Protein AF-0000000086679864 (afdb_homodimer)

Structure (mmCIF, N/CA/C/O backbone):
data_AF-0000000086679864-model_v1
#
loop_
_entity.id
_entity.type
_entity.pdbx_description
1 polymer "Pyridoxamine 5'-phosphate oxidase"
#
loop_
_atom_site.group_PDB
_atom_site.id
_atom_site.type_symbol
_atom_site.label_atom_id
_atom_site.label_alt_id
_atom_site.label_comp_id
_atom_site.label_asym_id
_atom_site.label_entity_id
_atom_site.label_seq_id
_atom_site.pdbx_PDB_ins_code
_atom_site.Cartn_x
_atom_site.Cartn_y
_atom_site.Cartn_z
_atom_site.occupancy
_atom_site.B_iso_or_equiv
_atom_site.auth_seq_id
_atom_site.auth_comp_id
_atom_site.auth_asym_id
_atom_site.auth_atom_id
_atom_site.pdbx_PDB_model_num
ATOM 1 N N . MET A 1 1 ? 12.594 -2.23 -30.375 1 34.22 1 MET A N 1
ATOM 2 C CA . MET A 1 1 ? 13.57 -1.446 -29.641 1 34.22 1 MET A CA 1
ATOM 3 C C . MET A 1 1 ? 13.102 -1.211 -28.203 1 34.22 1 MET A C 1
ATOM 5 O O . MET A 1 1 ? 11.992 -0.736 -27.984 1 34.22 1 MET A O 1
ATOM 9 N N . ARG A 1 2 ? 13.508 -1.917 -27.188 1 44.34 2 ARG A N 1
ATOM 10 C CA . ARG A 1 2 ? 13.117 -1.728 -25.797 1 44.34 2 ARG A CA 1
ATOM 11 C C . ARG A 1 2 ? 13.227 -0.262 -25.391 1 44.34 2 ARG A C 1
ATOM 13 O O . ARG A 1 2 ? 14.227 0.398 -25.688 1 44.34 2 ARG A O 1
ATOM 20 N N . VAL A 1 3 ? 12.336 0.463 -25.484 1 50.31 3 VAL A N 1
ATOM 21 C CA . VAL A 1 3 ? 12.438 1.849 -25.031 1 50.31 3 VAL A CA 1
ATOM 22 C C . VAL A 1 3 ? 13.359 1.937 -23.812 1 50.31 3 VAL A C 1
ATOM 24 O O . VAL A 1 3 ? 13.102 1.314 -22.781 1 50.31 3 VAL A O 1
ATOM 27 N N . PRO A 1 4 ? 14.508 2.338 -24.094 1 58.19 4 PRO A N 1
ATOM 28 C CA . PRO A 1 4 ? 15.492 2.402 -23.016 1 58.19 4 PRO A CA 1
ATOM 29 C C . PRO A 1 4 ? 14.953 3.104 -21.766 1 58.19 4 PRO A C 1
ATOM 31 O O . PRO A 1 4 ? 14.117 4 -21.875 1 58.19 4 PRO A O 1
ATOM 34 N N . HIS A 1 5 ? 14.977 2.379 -20.625 1 69.19 5 HIS A N 1
ATOM 35 C CA . HIS A 1 5 ? 14.664 3.039 -19.359 1 69.19 5 HIS A CA 1
ATOM 36 C C . HIS A 1 5 ? 15.398 4.375 -19.25 1 69.19 5 HIS A C 1
ATOM 38 O O . HIS A 1 5 ? 16.594 4.453 -19.516 1 69.19 5 HIS A O 1
ATOM 44 N N . PRO A 1 6 ? 14.695 5.484 -19.203 1 82 6 PRO A N 1
ATOM 45 C CA . PRO A 1 6 ? 15.375 6.758 -18.938 1 82 6 PRO A CA 1
ATOM 46 C C . PRO A 1 6 ? 16.484 6.641 -17.906 1 82 6 PRO A C 1
ATOM 48 O O . PRO A 1 6 ? 16.438 5.758 -17.031 1 82 6 PRO A O 1
ATOM 51 N N . GLU A 1 7 ? 17.5 7.379 -18.094 1 90.5 7 GLU A N 1
ATOM 52 C CA . GLU A 1 7 ? 18.562 7.438 -17.109 1 90.5 7 GLU A CA 1
ATOM 53 C C . GLU A 1 7 ? 18 7.727 -15.711 1 90.5 7 GLU A C 1
ATOM 55 O O . GLU A 1 7 ? 17 8.438 -15.578 1 90.5 7 GLU A O 1
ATOM 60 N N . PRO A 1 8 ? 18.672 7.121 -14.703 1 94.5 8 PRO A N 1
ATOM 61 C CA . PRO A 1 8 ? 18.234 7.426 -13.344 1 94.5 8 PRO A CA 1
ATOM 62 C C . PRO A 1 8 ? 18.297 8.914 -13.023 1 94.5 8 PRO A C 1
ATOM 64 O O . PRO A 1 8 ? 19.234 9.602 -13.461 1 94.5 8 PRO A O 1
ATOM 67 N N . ARG A 1 9 ? 17.375 9.367 -12.367 1 96.88 9 ARG A N 1
ATOM 68 C CA . ARG A 1 9 ? 17.406 10.734 -11.875 1 96.88 9 ARG A CA 1
ATOM 69 C C . ARG A 1 9 ? 18.484 10.922 -10.82 1 96.88 9 ARG A C 1
ATOM 71 O O . ARG A 1 9 ? 18.875 9.969 -10.141 1 96.88 9 ARG A O 1
ATOM 78 N N . THR A 1 10 ? 18.922 12.203 -10.734 1 96.06 10 THR A N 1
ATOM 79 C CA . THR A 1 10 ? 19.828 12.539 -9.633 1 96.06 10 THR A CA 1
ATOM 80 C C . THR A 1 10 ? 19.078 12.539 -8.305 1 96.06 10 THR A C 1
ATOM 82 O O . THR A 1 10 ? 17.844 12.609 -8.273 1 96.06 10 THR A O 1
ATOM 85 N N . ALA A 1 11 ? 19.844 12.469 -7.266 1 95.5 11 ALA A N 1
ATOM 86 C CA . ALA A 1 11 ? 19.234 12.539 -5.938 1 95.5 11 ALA A CA 1
ATOM 87 C C . ALA A 1 11 ? 18.484 13.852 -5.738 1 95.5 11 ALA A C 1
ATOM 89 O O . ALA A 1 11 ? 17.422 13.875 -5.125 1 95.5 11 ALA A O 1
ATOM 90 N N . GLN A 1 12 ? 19.062 14.945 -6.23 1 97.06 12 GLN A N 1
ATOM 91 C CA . GLN A 1 12 ? 18.438 16.25 -6.117 1 97.06 12 GLN A CA 1
ATOM 92 C C . GLN A 1 12 ? 17.109 16.297 -6.863 1 97.06 12 GLN A C 1
ATOM 94 O O . GLN A 1 12 ? 16.125 16.844 -6.359 1 97.06 12 GLN A O 1
ATOM 99 N N . GLN A 1 13 ? 17.094 15.773 -8.008 1 97.56 13 GLN A N 1
ATOM 100 C CA . GLN A 1 13 ? 15.859 15.719 -8.781 1 97.56 13 GLN A CA 1
ATOM 101 C C . GLN A 1 13 ? 14.812 14.844 -8.102 1 97.56 13 GLN A C 1
ATOM 103 O O . GLN A 1 13 ? 13.625 15.164 -8.102 1 97.56 13 GLN A O 1
ATOM 108 N N . ARG A 1 14 ? 15.234 13.719 -7.543 1 97.62 14 ARG A N 1
ATOM 109 C CA . ARG A 1 14 ? 14.312 12.828 -6.844 1 97.62 14 AR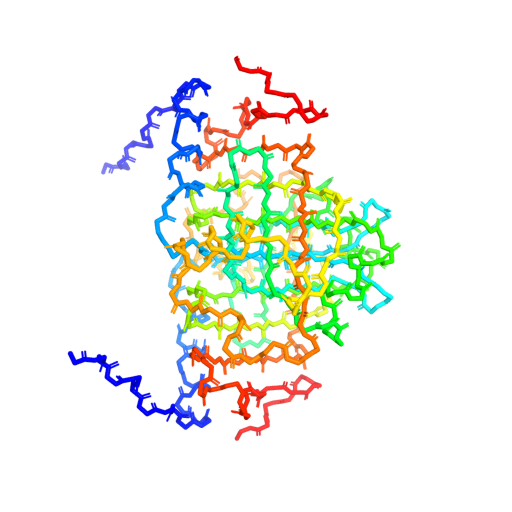G A CA 1
ATOM 110 C C . ARG A 1 14 ? 13.703 13.516 -5.621 1 97.62 14 ARG A C 1
ATOM 112 O O . ARG A 1 14 ? 12.523 13.344 -5.328 1 97.62 14 ARG A O 1
ATOM 119 N N . LYS A 1 15 ? 14.516 14.234 -4.93 1 97.81 15 LYS A N 1
ATOM 120 C CA . LYS A 1 15 ? 13.984 15 -3.809 1 97.81 15 LYS A CA 1
ATOM 121 C C . LYS A 1 15 ? 12.961 16.031 -4.285 1 97.81 15 LYS A C 1
ATOM 123 O O . LYS A 1 15 ? 11.883 16.156 -3.703 1 97.81 15 LYS A O 1
ATOM 128 N N . ALA A 1 16 ? 13.297 16.766 -5.34 1 97.94 16 ALA A N 1
ATOM 129 C CA . ALA A 1 16 ? 12.391 17.781 -5.883 1 97.94 16 ALA A CA 1
ATOM 130 C C . ALA A 1 16 ? 11.07 17.141 -6.32 1 97.94 16 ALA A C 1
ATOM 132 O O . ALA A 1 16 ? 10 17.672 -6.027 1 97.94 16 ALA A O 1
ATOM 133 N N . ASP A 1 17 ? 11.156 16.047 -7.039 1 97.81 17 ASP A N 1
ATOM 134 C CA . ASP A 1 17 ? 9.961 15.344 -7.492 1 97.81 17 ASP A CA 1
ATOM 135 C C . ASP A 1 17 ? 9.141 14.852 -6.305 1 97.81 17 ASP A C 1
ATOM 137 O O . ASP A 1 17 ? 7.906 14.883 -6.34 1 97.81 17 ASP A O 1
ATOM 141 N N . THR A 1 18 ? 9.828 14.312 -5.254 1 98.19 18 THR A N 1
ATOM 142 C CA . THR A 1 18 ? 9.164 13.844 -4.047 1 98.19 18 THR A CA 1
ATOM 143 C C . THR A 1 18 ? 8.406 14.984 -3.367 1 98.19 18 THR A C 1
ATOM 145 O O . THR A 1 18 ? 7.227 14.836 -3.031 1 98.19 18 THR A O 1
ATOM 148 N N . LEU A 1 19 ? 9.062 16.109 -3.211 1 98.06 19 LEU A N 1
ATOM 149 C CA . LEU A 1 19 ? 8.43 17.266 -2.578 1 98.06 19 LEU A CA 1
ATOM 150 C C . LEU A 1 19 ? 7.258 17.766 -3.412 1 98.06 19 LEU A C 1
ATOM 152 O O . LEU A 1 19 ? 6.219 18.141 -2.867 1 98.06 19 LEU A O 1
ATOM 156 N N . ALA A 1 20 ? 7.426 17.766 -4.715 1 98 20 ALA A N 1
ATOM 157 C CA . ALA A 1 20 ? 6.328 18.141 -5.602 1 98 20 ALA A CA 1
ATOM 158 C C . ALA A 1 20 ? 5.137 17.203 -5.418 1 98 20 ALA A C 1
ATOM 160 O O . ALA A 1 20 ? 3.988 17.656 -5.355 1 98 20 ALA A O 1
ATOM 161 N N . ARG A 1 21 ? 5.406 15.914 -5.316 1 97.88 21 ARG A N 1
ATOM 162 C CA . ARG A 1 21 ? 4.348 14.93 -5.105 1 97.88 21 ARG A CA 1
ATOM 163 C C . ARG A 1 21 ? 3.65 15.164 -3.77 1 97.88 21 ARG A C 1
ATOM 165 O O . ARG A 1 21 ? 2.42 15.156 -3.697 1 97.88 21 ARG A O 1
ATOM 172 N N . LEU A 1 22 ? 4.395 15.406 -2.787 1 98.19 22 LEU A N 1
ATOM 173 C CA . LEU A 1 22 ? 3.857 15.586 -1.443 1 98.19 22 LEU A CA 1
ATOM 174 C C . LEU A 1 22 ? 2.943 16.812 -1.383 1 98.19 22 LEU A C 1
ATOM 176 O O . LEU A 1 22 ? 2.031 16.859 -0.556 1 98.19 22 LEU A O 1
ATOM 180 N N . THR A 1 23 ? 3.146 17.703 -2.277 1 97.44 23 THR A N 1
ATOM 181 C CA . THR A 1 23 ? 2.416 18.969 -2.203 1 97.44 23 THR A CA 1
ATOM 182 C C . THR A 1 23 ? 1.266 18.984 -3.207 1 97.44 23 THR A C 1
ATOM 184 O O . THR A 1 23 ? 0.542 19.984 -3.312 1 97.44 23 THR A O 1
ATOM 187 N N . THR A 1 24 ? 1.095 17.953 -3.957 1 97.06 24 THR A N 1
ATOM 188 C CA . THR A 1 24 ? 0.027 17.906 -4.949 1 97.06 24 THR A CA 1
ATOM 189 C C . THR A 1 24 ? -1.341 17.969 -4.277 1 97.06 24 THR A C 1
ATOM 191 O O . THR A 1 24 ? -1.549 17.359 -3.225 1 97.06 24 THR A O 1
ATOM 194 N N . PRO A 1 25 ? -2.312 18.656 -4.957 1 96.62 25 PRO A N 1
ATOM 195 C CA . PRO A 1 25 ? -3.676 18.594 -4.426 1 96.62 25 PRO A CA 1
ATOM 196 C C . PRO A 1 25 ? -4.23 17.172 -4.426 1 96.62 25 PRO A C 1
ATOM 198 O O . PRO A 1 25 ? -3.85 16.344 -5.27 1 96.62 25 PRO A O 1
ATOM 201 N N . VAL A 1 26 ? -5.105 16.859 -3.512 1 95.69 26 VAL A N 1
ATOM 202 C CA . VAL A 1 26 ? -5.812 15.586 -3.381 1 95.69 26 VAL A CA 1
ATOM 203 C C . VAL A 1 26 ? -4.812 14.438 -3.389 1 95.69 26 VAL A C 1
ATOM 205 O O . VAL A 1 26 ? -4.949 13.492 -4.172 1 95.69 26 VAL A O 1
ATOM 208 N N . LEU A 1 27 ? -3.807 14.539 -2.533 1 96.56 27 LEU A N 1
ATOM 209 C CA . LEU A 1 27 ? -2.787 13.508 -2.367 1 96.56 27 LEU A CA 1
ATOM 210 C C . LEU A 1 27 ? -3.346 12.312 -1.603 1 96.56 27 LEU A C 1
ATOM 212 O O . LEU A 1 27 ? -3.768 12.445 -0.452 1 96.56 27 LEU A O 1
ATOM 216 N N . ASP A 1 28 ? -3.4 11.25 -2.268 1 96.88 28 ASP A N 1
ATOM 217 C CA . ASP A 1 28 ? -3.703 9.977 -1.617 1 96.88 28 ASP A CA 1
ATOM 218 C C . ASP A 1 28 ? -2.482 9.062 -1.601 1 96.88 28 ASP A C 1
ATOM 220 O O . ASP A 1 28 ? -1.632 9.133 -2.49 1 96.88 28 ASP A O 1
ATOM 224 N N . GLY A 1 29 ? -2.422 8.258 -0.593 1 97.69 29 GLY A N 1
ATOM 225 C CA . GLY A 1 29 ? -1.358 7.273 -0.48 1 97.69 29 GLY A CA 1
ATOM 226 C C . GLY A 1 29 ? -1.797 6 0.214 1 97.69 29 GLY A C 1
ATOM 227 O O . GLY A 1 29 ? -2.887 5.941 0.789 1 97.69 29 GLY A O 1
ATOM 228 N N . TRP A 1 30 ? -1.021 4.973 0.067 1 98.62 30 TRP A N 1
ATOM 229 C CA . TRP A 1 30 ? -1.213 3.695 0.746 1 98.62 30 TRP A CA 1
ATOM 230 C C . TRP A 1 30 ? -0.549 3.701 2.119 1 98.62 30 TRP A C 1
ATOM 232 O O . TRP A 1 30 ? 0.668 3.867 2.227 1 98.62 30 TRP A O 1
ATOM 242 N N . VAL A 1 31 ? -1.337 3.535 3.168 1 98.88 31 VAL A N 1
ATOM 243 C CA . VAL A 1 31 ? -0.847 3.607 4.539 1 98.88 31 VAL A CA 1
ATOM 244 C C . VAL A 1 31 ? -0.86 2.215 5.168 1 98.88 31 VAL A C 1
ATOM 246 O O . VAL A 1 31 ? -1.926 1.625 5.363 1 98.88 31 VAL A O 1
ATOM 249 N N . ALA A 1 32 ? 0.294 1.713 5.441 1 98.94 32 ALA A N 1
ATOM 250 C CA . ALA A 1 32 ? 0.453 0.405 6.074 1 98.94 32 ALA A CA 1
ATOM 251 C C . ALA A 1 32 ? 0.777 0.547 7.559 1 98.94 32 ALA A C 1
ATOM 253 O O . ALA A 1 32 ? 1.602 1.38 7.941 1 98.94 32 ALA A O 1
ATOM 254 N N . THR A 1 33 ? 0.128 -0.189 8.367 1 98.88 33 THR A N 1
ATOM 255 C CA . THR A 1 33 ? 0.37 -0.301 9.797 1 98.88 33 THR A CA 1
ATOM 256 C C . THR A 1 33 ? 0.351 -1.762 10.242 1 98.88 33 THR A C 1
ATOM 258 O O . THR A 1 33 ? 0.007 -2.648 9.453 1 98.88 33 THR A O 1
ATOM 261 N N . ALA A 1 34 ? 0.839 -2.027 11.438 1 98.5 34 ALA A N 1
ATOM 262 C CA . ALA A 1 34 ? 0.902 -3.393 11.953 1 98.5 34 ALA A CA 1
ATOM 263 C C . ALA A 1 34 ? 0.258 -3.49 13.336 1 98.5 34 ALA A C 1
ATOM 265 O O . ALA A 1 34 ? 0.428 -2.6 14.172 1 98.5 34 ALA A O 1
ATOM 266 N N . GLY A 1 35 ? -0.465 -4.496 13.516 1 96.88 35 GLY A N 1
ATOM 267 C CA . GLY A 1 35 ? -1.069 -4.824 14.797 1 96.88 35 GLY A CA 1
ATOM 268 C C . GLY A 1 35 ? -1.119 -6.316 15.07 1 96.88 35 GLY A C 1
ATOM 269 O O . GLY A 1 35 ? -0.451 -7.098 14.391 1 96.88 35 GLY A O 1
ATOM 270 N N . PRO A 1 36 ? -1.876 -6.715 16.062 1 94 36 PRO A N 1
ATOM 271 C CA . PRO A 1 36 ? -1.922 -8.117 16.484 1 94 36 PRO A CA 1
ATOM 272 C C . PRO A 1 36 ? -2.398 -9.047 15.367 1 94 36 PRO A C 1
ATOM 274 O O . PRO A 1 36 ? -1.994 -10.211 15.312 1 94 36 PRO A O 1
ATOM 277 N N . ALA A 1 37 ? -3.236 -8.586 14.523 1 92.38 37 ALA A N 1
ATOM 278 C CA . ALA A 1 37 ? -3.789 -9.406 13.453 1 92.38 37 ALA A CA 1
ATOM 279 C C . ALA A 1 37 ? -2.887 -9.383 12.219 1 92.38 37 ALA A C 1
ATOM 281 O O . ALA A 1 37 ? -3.215 -9.977 11.188 1 92.38 37 ALA A O 1
ATOM 282 N N . GLY A 1 38 ? -1.734 -8.656 12.32 1 96.38 38 GLY A N 1
ATOM 283 C CA . GLY A 1 38 ? -0.822 -8.562 11.195 1 96.38 38 GLY A CA 1
ATOM 284 C C . GLY A 1 38 ? -0.843 -7.203 10.523 1 96.38 38 GLY A C 1
ATOM 285 O O . GLY A 1 38 ? -1.113 -6.188 11.172 1 96.38 38 GLY A O 1
ATOM 286 N N . ALA A 1 39 ? -0.445 -7.203 9.273 1 98.12 39 ALA A N 1
ATOM 287 C CA . ALA A 1 39 ? -0.373 -5.953 8.523 1 98.12 39 ALA A CA 1
ATOM 288 C C . ALA A 1 39 ? -1.767 -5.449 8.164 1 98.12 39 ALA A C 1
ATOM 290 O O . ALA A 1 39 ? -2.654 -6.238 7.828 1 98.12 39 ALA A O 1
ATOM 291 N N . HIS A 1 40 ? -1.961 -4.227 8.297 1 98.62 40 HIS A N 1
ATOM 292 C CA . HIS A 1 40 ? -3.123 -3.51 7.781 1 98.62 40 HIS A CA 1
ATOM 293 C C . HIS A 1 40 ? -2.719 -2.502 6.711 1 98.62 40 HIS A C 1
ATOM 295 O O . HIS A 1 40 ? -1.641 -1.909 6.785 1 98.62 40 HIS A O 1
ATOM 301 N N . LEU A 1 41 ? -3.525 -2.295 5.699 1 98.75 41 LEU A N 1
ATOM 302 C CA . LEU A 1 41 ? -3.266 -1.411 4.566 1 98.75 41 LEU A CA 1
ATOM 303 C C . LEU A 1 41 ? -4.555 -0.757 4.082 1 98.75 41 LEU A C 1
ATOM 305 O O . LEU A 1 41 ? -5.559 -1.439 3.867 1 98.75 41 LEU A O 1
ATOM 309 N N . VAL A 1 42 ? -4.484 0.497 3.906 1 97.94 42 VAL A N 1
ATOM 310 C CA . VAL A 1 42 ? -5.645 1.232 3.408 1 97.94 42 VAL A CA 1
ATOM 311 C C . VAL A 1 42 ? -5.18 2.488 2.672 1 97.94 42 VAL A C 1
ATOM 313 O O . VAL A 1 42 ? -4.176 3.1 3.045 1 97.94 42 VAL A O 1
ATOM 316 N N . PRO A 1 43 ? -5.852 2.861 1.579 1 97.31 43 PRO A N 1
ATOM 317 C CA . PRO A 1 43 ? -5.574 4.184 1.016 1 97.31 43 PRO A CA 1
ATOM 318 C C . PRO A 1 43 ? -6.191 5.316 1.834 1 97.31 43 PRO A C 1
ATOM 320 O O . PRO A 1 43 ? -7.324 5.195 2.305 1 97.31 43 PRO A O 1
ATOM 323 N N . LEU A 1 44 ? -5.453 6.41 2.037 1 97.44 44 LEU A N 1
ATOM 324 C CA . LEU A 1 44 ? -5.934 7.578 2.764 1 97.44 44 LEU A CA 1
ATOM 325 C C . LEU A 1 44 ? -5.449 8.867 2.102 1 97.44 44 LEU A C 1
ATOM 327 O O . LEU A 1 44 ? -4.383 8.883 1.481 1 97.44 44 LEU A O 1
ATOM 331 N N . SER A 1 45 ? -6.25 9.922 2.26 1 97.25 45 SER A N 1
ATOM 332 C CA . SER A 1 45 ? -5.785 11.258 1.896 1 97.25 45 SER A CA 1
ATOM 333 C C . SER A 1 45 ? -4.75 11.766 2.891 1 97.25 45 SER A C 1
ATOM 335 O O . SER A 1 45 ? -4.887 11.562 4.098 1 97.25 45 SER A O 1
ATOM 337 N N . LEU A 1 46 ? -3.768 12.422 2.326 1 98.44 46 LEU A N 1
ATOM 338 C CA . LEU A 1 46 ? -2.676 12.945 3.141 1 98.44 46 LEU A CA 1
ATOM 339 C C . LEU A 1 46 ? -2.545 14.453 2.971 1 98.44 46 LEU A C 1
ATOM 341 O O . LEU A 1 46 ? -2.828 14.984 1.896 1 98.44 46 LEU A O 1
ATOM 345 N N . TYR A 1 47 ? -2.104 15.039 4.051 1 98.69 47 TYR A N 1
ATOM 346 C CA . TYR A 1 47 ? -1.736 16.453 4.047 1 98.69 47 TYR A CA 1
ATOM 347 C C . TYR A 1 47 ? -0.275 16.641 4.438 1 98.69 47 TYR A C 1
ATOM 349 O O . TYR A 1 47 ? 0.154 16.172 5.496 1 98.69 47 TYR A O 1
ATOM 357 N N . TRP A 1 48 ? 0.504 17.219 3.508 1 98.56 48 TRP A N 1
ATOM 358 C CA . TRP A 1 48 ? 1.903 17.547 3.762 1 98.56 48 TRP A CA 1
ATOM 359 C C . TRP A 1 48 ? 2.035 18.953 4.344 1 98.56 48 TRP A C 1
ATOM 361 O O . TRP A 1 48 ? 1.697 19.938 3.688 1 98.56 48 TRP A O 1
ATOM 371 N N . THR A 1 49 ? 2.566 19.094 5.586 1 96.88 49 THR A N 1
ATOM 372 C CA . THR A 1 49 ? 2.635 20.375 6.277 1 96.88 49 THR A CA 1
ATOM 373 C C . THR A 1 49 ? 3.928 21.109 5.93 1 96.88 49 THR A C 1
ATOM 375 O O . THR A 1 49 ? 4.207 22.188 6.477 1 96.88 49 THR A O 1
ATOM 378 N N . GLY A 1 50 ? 4.723 20.547 5.137 1 95.69 50 GLY A N 1
ATOM 379 C CA . GLY A 1 50 ? 6.059 21.047 4.848 1 95.69 50 GLY A CA 1
ATOM 380 C C . GLY A 1 50 ? 7.156 20.203 5.469 1 95.69 50 GLY A C 1
ATOM 381 O O . GLY A 1 50 ? 8.289 20.188 4.984 1 95.69 50 GLY A O 1
ATOM 382 N N . ALA A 1 51 ? 6.805 19.531 6.555 1 96.69 51 ALA A N 1
ATOM 383 C CA . ALA A 1 51 ? 7.805 18.703 7.234 1 96.69 51 ALA A CA 1
ATOM 384 C C . ALA A 1 51 ? 7.191 17.406 7.754 1 96.69 51 ALA A C 1
ATOM 386 O O . ALA A 1 51 ? 7.91 16.469 8.117 1 96.69 51 ALA A O 1
ATOM 387 N N . ARG A 1 52 ? 5.863 17.375 7.887 1 98.44 52 ARG A N 1
ATOM 388 C CA . ARG A 1 52 ? 5.125 16.219 8.398 1 98.44 52 ARG A CA 1
ATOM 389 C C . ARG A 1 52 ? 3.973 15.859 7.473 1 98.44 52 ARG A C 1
ATOM 391 O O . ARG A 1 52 ? 3.6 16.641 6.598 1 98.44 52 ARG A O 1
ATOM 398 N N . LEU A 1 53 ? 3.498 14.664 7.691 1 98.69 53 LEU A N 1
ATOM 399 C CA . LEU A 1 53 ? 2.283 14.195 7.035 1 98.69 53 LEU A CA 1
ATOM 400 C C . LEU A 1 53 ? 1.129 14.102 8.031 1 98.69 53 LEU A C 1
ATOM 402 O O . LEU A 1 53 ? 1.314 13.656 9.164 1 98.69 53 LEU A O 1
ATOM 406 N N . ALA A 1 54 ? 0.003 14.516 7.59 1 98.81 54 ALA A N 1
ATOM 407 C CA . ALA A 1 54 ? -1.191 14.32 8.406 1 98.81 54 ALA A CA 1
ATOM 408 C C . ALA A 1 54 ? -2.219 13.461 7.68 1 98.81 54 ALA A C 1
ATOM 410 O O . ALA A 1 54 ? -2.424 13.617 6.473 1 98.81 54 ALA A O 1
ATOM 411 N N . ILE A 1 55 ? -2.834 12.562 8.383 1 98.75 55 ILE A N 1
ATOM 412 C CA . ILE A 1 55 ? -4.008 11.828 7.922 1 98.75 55 ILE A CA 1
ATOM 413 C C . ILE A 1 55 ? -5.18 12.078 8.867 1 98.75 55 ILE A C 1
ATOM 415 O O . ILE A 1 55 ? -4.98 12.477 10.016 1 98.75 55 ILE A O 1
ATOM 419 N N . ALA A 1 56 ? -6.363 11.906 8.406 1 98.5 56 ALA A N 1
ATOM 420 C CA . ALA A 1 56 ? -7.574 11.953 9.219 1 98.5 56 ALA A CA 1
ATOM 421 C C . ALA A 1 56 ? -8.258 10.586 9.258 1 98.5 56 ALA A C 1
ATOM 423 O O . ALA A 1 56 ? -8.602 10.023 8.219 1 98.5 56 ALA A O 1
ATOM 424 N N . VAL A 1 57 ? -8.422 10.07 10.438 1 98.12 57 VAL A N 1
ATOM 425 C CA . VAL A 1 57 ? -8.961 8.719 10.555 1 98.12 57 VAL A CA 1
ATOM 426 C C . VAL A 1 57 ? -9.969 8.656 11.703 1 98.12 57 VAL A C 1
ATOM 428 O O . VAL A 1 57 ? -9.898 9.461 12.633 1 98.12 57 VAL A O 1
ATOM 431 N N . ASP A 1 58 ? -10.945 7.742 11.57 1 97.06 58 ASP A N 1
ATOM 432 C CA . ASP A 1 58 ? -11.773 7.348 12.703 1 97.06 58 ASP A CA 1
ATOM 433 C C . ASP A 1 58 ? -10.93 6.734 13.82 1 97.06 58 ASP A C 1
ATOM 435 O O . ASP A 1 58 ? -10.133 5.828 13.562 1 97.06 58 ASP A O 1
ATOM 439 N N . LEU A 1 59 ? -11.078 7.203 15 1 96.88 59 LEU A N 1
ATOM 440 C CA . LEU A 1 59 ? -10.289 6.723 16.141 1 96.88 59 LEU A CA 1
ATOM 441 C C . LEU A 1 59 ? -10.562 5.242 16.391 1 96.88 59 LEU A C 1
ATOM 443 O O . LEU A 1 59 ? -9.75 4.559 17.016 1 96.88 59 LEU A O 1
ATOM 447 N N . ALA A 1 60 ? -11.648 4.742 15.875 1 96.44 60 ALA A N 1
ATOM 448 C CA . ALA A 1 60 ? -12 3.336 16.047 1 96.44 60 ALA A CA 1
ATOM 449 C C . ALA A 1 60 ? -11.383 2.475 14.953 1 96.44 60 ALA A C 1
ATOM 451 O O . ALA A 1 60 ? -11.453 1.244 15.008 1 96.44 60 ALA A O 1
ATOM 452 N N . SER A 1 61 ? -10.805 3.061 14.023 1 97.19 61 SER A N 1
ATOM 453 C CA . SER A 1 61 ? -10.266 2.314 12.891 1 97.19 61 SER A CA 1
ATOM 454 C C . SER A 1 61 ? -9.031 1.507 13.289 1 97.19 61 SER A C 1
ATOM 456 O O . SER A 1 61 ? -8.359 1.839 14.266 1 97.19 61 SER A O 1
ATOM 458 N N . VAL A 1 62 ? -8.766 0.49 12.57 1 97.88 62 VAL A N 1
ATOM 459 C CA . VAL A 1 62 ? -7.582 -0.342 12.758 1 97.88 62 VAL A CA 1
ATOM 460 C C . VAL A 1 62 ? -6.32 0.51 12.609 1 97.88 62 VAL A C 1
ATOM 462 O O . VAL A 1 62 ? -5.379 0.376 13.398 1 97.88 62 VAL A O 1
ATOM 465 N N . THR A 1 63 ? -6.301 1.448 11.633 1 98.38 63 THR A N 1
ATOM 466 C CA . THR A 1 63 ? -5.156 2.32 11.406 1 98.38 63 THR A CA 1
ATOM 467 C C . THR A 1 63 ? -4.859 3.158 12.648 1 98.38 63 THR A C 1
ATOM 469 O O . THR A 1 63 ? -3.717 3.213 13.109 1 98.38 63 THR A O 1
ATOM 472 N N . ALA A 1 64 ? -5.879 3.762 13.164 1 98.44 64 ALA A N 1
ATOM 473 C CA . ALA A 1 64 ? -5.691 4.598 14.344 1 98.44 64 ALA A CA 1
ATOM 474 C C . ALA A 1 64 ? -5.176 3.773 15.523 1 98.44 64 ALA A C 1
ATOM 476 O O . ALA A 1 64 ? -4.238 4.18 16.219 1 98.44 64 ALA A O 1
ATOM 477 N N . ARG A 1 65 ? -5.75 2.619 15.727 1 98.25 65 ARG A N 1
ATOM 478 C CA . ARG A 1 65 ? -5.359 1.757 16.844 1 98.25 65 ARG A CA 1
ATOM 479 C C . ARG A 1 65 ? -3.918 1.281 16.672 1 98.25 65 ARG A C 1
ATOM 481 O O . ARG A 1 65 ? -3.148 1.284 17.641 1 98.25 65 ARG A O 1
ATOM 488 N N . ASN A 1 66 ? -3.57 0.842 15.508 1 98.69 66 ASN A N 1
ATOM 489 C CA . ASN A 1 66 ? -2.215 0.367 15.258 1 98.69 66 ASN A CA 1
ATOM 490 C C . ASN A 1 66 ? -1.183 1.466 15.492 1 98.69 66 ASN A C 1
ATOM 492 O O . ASN A 1 66 ? -0.142 1.224 16.109 1 98.69 66 ASN A O 1
ATOM 496 N N . ILE A 1 67 ? -1.478 2.672 14.969 1 98.62 67 ILE A N 1
ATOM 497 C CA . ILE A 1 67 ? -0.528 3.771 15.109 1 98.62 67 ILE A CA 1
ATOM 498 C C . ILE A 1 67 ? -0.441 4.195 16.578 1 98.62 67 ILE A C 1
ATOM 500 O O . ILE A 1 67 ? 0.643 4.504 17.078 1 98.62 67 ILE A O 1
ATOM 504 N N . ALA A 1 68 ? -1.541 4.215 17.266 1 97.81 68 ALA A N 1
ATOM 505 C CA . ALA A 1 68 ? -1.527 4.535 18.688 1 97.81 68 ALA A CA 1
ATOM 506 C C . ALA A 1 68 ? -0.648 3.555 19.469 1 97.81 68 ALA A C 1
ATOM 508 O O . ALA A 1 68 ? 0.056 3.945 20.406 1 97.81 68 ALA A O 1
ATOM 509 N N . ALA A 1 69 ? -0.698 2.297 19.109 1 97.56 69 ALA A N 1
ATOM 510 C CA . ALA A 1 69 ? 0.019 1.247 19.828 1 97.56 69 ALA A CA 1
ATOM 511 C C . ALA A 1 69 ? 1.5 1.243 19.469 1 97.56 69 ALA A C 1
ATOM 513 O O . ALA A 1 69 ? 2.363 1.122 20.328 1 97.56 69 ALA A O 1
ATOM 514 N N . SER A 1 70 ? 1.878 1.348 18.203 1 96.94 70 SER A N 1
ATOM 515 C CA . SER A 1 70 ? 3.248 1.149 17.75 1 96.94 70 SER A CA 1
ATOM 516 C C . SER A 1 70 ? 3.949 2.482 17.516 1 96.94 70 SER A C 1
ATOM 518 O O . SER A 1 70 ? 5.18 2.545 17.469 1 96.94 70 SER A O 1
ATOM 520 N N . GLY A 1 71 ? 3.115 3.502 17.188 1 97.94 71 GLY A N 1
ATOM 521 C CA . GLY A 1 71 ? 3.648 4.805 16.828 1 97.94 71 GLY A CA 1
ATOM 522 C C . GLY A 1 71 ? 4.18 4.852 15.398 1 97.94 71 GLY A C 1
ATOM 523 O O . GLY A 1 71 ? 4.816 5.828 15 1 97.94 71 GLY A O 1
ATOM 524 N N . ARG A 1 72 ? 3.91 3.795 14.641 1 98.38 72 ARG A N 1
ATOM 525 C CA . ARG A 1 72 ? 4.609 3.703 13.359 1 98.38 72 ARG A CA 1
ATOM 526 C C . ARG A 1 72 ? 3.629 3.479 12.211 1 98.38 72 ARG A C 1
ATOM 528 O O . ARG A 1 72 ? 2.594 2.832 12.391 1 98.38 72 ARG A O 1
ATOM 535 N N . ALA A 1 73 ? 3.959 4.027 11.078 1 98.81 73 ALA A N 1
ATOM 536 C CA . ALA A 1 73 ? 3.291 3.762 9.805 1 98.81 73 ALA A CA 1
ATOM 537 C C . ALA A 1 73 ? 4.285 3.77 8.648 1 98.81 73 ALA A C 1
ATOM 539 O O . ALA A 1 73 ? 5.336 4.41 8.734 1 98.81 73 ALA A O 1
ATOM 540 N N . ARG A 1 74 ? 4.066 3.02 7.664 1 98.88 74 ARG A N 1
ATOM 541 C CA . ARG A 1 74 ? 4.777 3.094 6.391 1 98.88 74 ARG A CA 1
ATOM 542 C C . ARG A 1 74 ? 3.834 3.477 5.254 1 98.88 74 ARG A C 1
ATOM 544 O O . ARG A 1 74 ? 2.754 2.898 5.117 1 98.88 74 ARG A O 1
ATOM 551 N N . ILE A 1 75 ? 4.223 4.473 4.457 1 98.88 75 ILE A N 1
ATOM 552 C CA . ILE A 1 75 ? 3.34 5.102 3.479 1 98.88 75 ILE A CA 1
ATOM 553 C C . ILE A 1 75 ? 3.947 4.98 2.084 1 98.88 75 ILE A C 1
ATOM 555 O O . ILE A 1 75 ? 5.145 5.215 1.897 1 98.88 75 ILE A O 1
ATOM 559 N N . GLY A 1 76 ? 3.166 4.531 1.122 1 98.62 76 GLY A N 1
ATOM 560 C CA . GLY A 1 76 ? 3.549 4.512 -0.281 1 98.62 76 GLY A CA 1
ATOM 561 C C . GLY A 1 76 ? 2.824 5.555 -1.112 1 98.62 76 GLY A C 1
ATOM 562 O O . GLY A 1 76 ? 1.597 5.652 -1.06 1 98.62 76 GLY A O 1
ATOM 563 N N . LEU A 1 77 ? 3.549 6.344 -1.88 1 98.12 77 LEU A N 1
ATOM 564 C CA . LEU A 1 77 ? 3.004 7.367 -2.766 1 98.12 77 LEU A CA 1
ATOM 565 C C . LEU A 1 77 ? 3.408 7.105 -4.211 1 98.12 77 LEU A C 1
ATOM 567 O O . LEU A 1 77 ? 4.438 6.477 -4.469 1 98.12 77 LEU A O 1
ATOM 571 N N . GLY A 1 78 ? 2.553 7.668 -5.176 1 94.56 78 GLY A N 1
ATOM 572 C CA . GLY A 1 78 ? 2.865 7.586 -6.594 1 94.56 78 GLY A CA 1
ATOM 573 C C . GLY A 1 78 ? 2.346 6.316 -7.246 1 94.56 78 GLY A C 1
ATOM 574 O O . GLY A 1 78 ? 1.385 5.715 -6.762 1 94.56 78 GLY A O 1
ATOM 575 N N . THR A 1 79 ? 2.898 6.082 -8.398 1 93.25 79 THR A N 1
ATOM 576 C CA . THR A 1 79 ? 2.607 4.816 -9.062 1 93.25 79 THR A CA 1
ATOM 577 C C . THR A 1 79 ? 3.549 3.719 -8.57 1 93.25 79 THR A C 1
ATOM 579 O O . THR A 1 79 ? 4.543 4 -7.898 1 93.25 79 THR A O 1
ATOM 582 N N . THR A 1 80 ? 3.254 2.512 -8.867 1 93.81 80 THR A N 1
ATOM 583 C CA . THR A 1 80 ? 4.082 1.384 -8.453 1 93.81 80 THR A CA 1
ATOM 584 C C . THR A 1 80 ? 5.422 1.396 -9.18 1 93.81 80 THR A C 1
ATOM 586 O O . THR A 1 80 ? 6.348 0.681 -8.797 1 93.81 80 THR A O 1
ATOM 589 N N . ARG A 1 81 ? 5.609 2.291 -10.18 1 92.56 81 ARG A N 1
ATOM 590 C CA . ARG A 1 81 ? 6.84 2.322 -10.961 1 92.56 81 ARG A CA 1
ATOM 591 C C . ARG A 1 81 ? 7.586 3.635 -10.758 1 92.56 81 ARG A C 1
ATOM 593 O O . ARG A 1 81 ? 8.633 3.865 -11.375 1 92.56 81 ARG A O 1
ATOM 600 N N . ASP A 1 82 ? 7.086 4.488 -10.094 1 95.06 82 ASP A N 1
ATOM 601 C CA . ASP A 1 82 ? 7.66 5.746 -9.625 1 95.06 82 ASP A CA 1
ATOM 602 C C . ASP A 1 82 ? 7.23 6.047 -8.188 1 95.06 82 ASP A C 1
ATOM 604 O O . ASP A 1 82 ? 6.277 6.797 -7.969 1 95.06 82 ASP A O 1
ATOM 608 N N . VAL A 1 83 ? 8.055 5.523 -7.277 1 96.75 83 VAL A N 1
ATOM 609 C CA . VAL A 1 83 ? 7.523 5.312 -5.934 1 96.75 83 VAL A CA 1
ATOM 610 C C . VAL A 1 83 ? 8.242 6.223 -4.945 1 96.75 83 VAL A C 1
ATOM 612 O O . VAL A 1 83 ? 9.453 6.453 -5.07 1 96.75 83 VAL A O 1
ATOM 615 N N . VAL A 1 84 ? 7.488 6.723 -4.039 1 98.31 84 VAL A N 1
ATOM 616 C CA . VAL A 1 84 ? 8.008 7.293 -2.801 1 98.31 84 VAL A CA 1
ATOM 617 C C . VAL A 1 84 ? 7.547 6.453 -1.612 1 98.31 84 VAL A C 1
ATOM 619 O O . VAL A 1 84 ? 6.355 6.184 -1.459 1 98.31 84 VAL A O 1
ATOM 622 N N . MET A 1 85 ? 8.469 5.98 -0.834 1 98.5 85 MET A N 1
ATOM 623 C CA . MET A 1 85 ? 8.18 5.246 0.393 1 98.5 85 MET A CA 1
ATOM 624 C C . MET A 1 85 ? 8.602 6.047 1.62 1 98.5 85 MET A C 1
ATOM 626 O O . MET A 1 85 ? 9.719 6.559 1.675 1 98.5 85 MET A O 1
ATOM 630 N N . ILE A 1 86 ? 7.699 6.094 2.586 1 98.81 86 ILE A N 1
ATOM 631 C CA . ILE A 1 86 ? 7.965 6.91 3.768 1 98.81 86 ILE A CA 1
ATOM 632 C C . ILE A 1 86 ? 7.758 6.07 5.027 1 98.81 86 ILE A C 1
ATOM 634 O O . ILE A 1 86 ? 6.664 5.543 5.258 1 98.81 86 ILE A O 1
ATOM 638 N N . ASP A 1 87 ? 8.812 5.906 5.781 1 98.81 87 ASP A N 1
ATOM 639 C CA . ASP A 1 87 ? 8.656 5.469 7.168 1 98.81 87 ASP A CA 1
ATOM 640 C C . ASP A 1 87 ? 8.406 6.656 8.094 1 98.81 87 ASP A C 1
ATOM 642 O O . ASP A 1 87 ? 9.195 7.609 8.109 1 98.81 87 ASP A O 1
ATOM 646 N N . ALA A 1 88 ? 7.293 6.598 8.805 1 98.81 88 ALA A N 1
ATOM 647 C CA . ALA A 1 88 ? 6.949 7.746 9.641 1 98.81 88 ALA A CA 1
ATOM 648 C C . ALA A 1 88 ? 6.543 7.301 11.039 1 98.81 88 ALA A C 1
ATOM 650 O O . ALA A 1 88 ? 6.121 6.16 11.242 1 98.81 88 ALA A O 1
ATOM 651 N N . THR A 1 89 ? 6.719 8.203 12.008 1 98.81 89 THR A N 1
ATOM 652 C CA . THR A 1 89 ? 6.305 7.973 13.383 1 98.81 89 THR A CA 1
ATOM 653 C C . THR A 1 89 ? 5.285 9.023 13.828 1 98.81 89 THR A C 1
ATOM 655 O O . THR A 1 89 ? 5.297 10.156 13.328 1 98.81 89 THR A O 1
ATOM 658 N N . LEU A 1 90 ? 4.48 8.594 14.75 1 98.81 90 LEU A N 1
ATOM 659 C CA . LEU A 1 90 ? 3.447 9.492 15.258 1 98.81 90 LEU A CA 1
ATOM 660 C C . LEU A 1 90 ? 4.07 10.648 16.031 1 98.81 90 LEU A C 1
ATOM 662 O O . LEU A 1 90 ? 4.848 10.422 16.969 1 98.81 90 LEU A O 1
ATOM 666 N N . ASP A 1 91 ? 3.789 11.805 15.641 1 98.56 91 ASP A N 1
ATOM 667 C CA . ASP A 1 91 ? 4.195 13.016 16.359 1 98.56 91 ASP A CA 1
ATOM 668 C C . ASP A 1 91 ? 3.102 13.484 17.312 1 98.56 91 ASP A C 1
ATOM 670 O O . ASP A 1 91 ? 3.352 13.688 18.5 1 98.56 91 ASP A O 1
ATOM 674 N N . THR A 1 92 ? 1.882 13.641 16.797 1 97.81 92 THR A N 1
ATOM 675 C CA . THR A 1 92 ? 0.738 14.062 17.594 1 97.81 92 THR A CA 1
ATOM 676 C C . THR A 1 92 ? -0.556 13.477 17.047 1 97.81 92 THR A C 1
ATOM 678 O O . THR A 1 92 ? -0.653 13.188 15.852 1 97.81 92 THR A O 1
ATOM 681 N N . ALA A 1 93 ? -1.429 13.188 17.875 1 98.25 93 ALA A N 1
ATOM 682 C CA . ALA A 1 93 ? -2.816 12.852 17.578 1 98.25 93 ALA A CA 1
ATOM 683 C C . ALA A 1 93 ? -3.775 13.852 18.219 1 98.25 93 ALA A C 1
ATOM 685 O O . ALA A 1 93 ? -3.699 14.117 19.422 1 98.25 93 ALA A O 1
ATOM 686 N N . VAL A 1 94 ? -4.648 14.406 17.391 1 97.88 94 VAL A N 1
ATOM 687 C CA . VAL A 1 94 ? -5.555 15.422 17.906 1 97.88 94 VAL A CA 1
ATOM 688 C C . VAL A 1 94 ? -6.965 15.18 17.375 1 97.88 94 VAL A C 1
ATOM 690 O O . VAL A 1 94 ? -7.152 15.023 16.156 1 97.88 94 VAL A O 1
ATOM 693 N N . PRO A 1 95 ? -7.934 15.18 18.281 1 97.94 95 PRO A N 1
ATOM 694 C CA . PRO A 1 95 ? -9.305 15.117 17.75 1 97.94 95 PRO A CA 1
ATOM 695 C C . PRO A 1 95 ? -9.602 16.219 16.75 1 97.94 95 PRO A C 1
ATOM 697 O O . PRO A 1 95 ? -9.164 17.359 16.938 1 97.94 95 PRO A O 1
ATOM 700 N N . VAL A 1 96 ? -10.297 15.781 15.695 1 98 96 VAL A N 1
ATOM 701 C CA . VAL A 1 96 ? -10.617 16.734 14.633 1 98 96 VAL A CA 1
ATOM 702 C C . VAL A 1 96 ? -11.312 17.953 15.234 1 98 96 VAL A C 1
ATOM 704 O O . VAL A 1 96 ? -11.008 19.094 14.859 1 98 96 VAL A O 1
ATOM 707 N N . ALA A 1 97 ? -12.164 17.797 16.203 1 95.5 97 ALA A N 1
ATOM 708 C CA . ALA A 1 97 ? -12.945 18.875 16.828 1 95.5 97 ALA A CA 1
ATOM 709 C C . ALA A 1 97 ? -12.047 19.844 17.578 1 95.5 97 ALA A C 1
ATOM 711 O O . ALA A 1 97 ? -12.414 21 17.797 1 95.5 97 ALA A O 1
ATOM 712 N N . ASP A 1 98 ? -10.852 19.438 17.953 1 96.69 98 ASP A N 1
ATOM 713 C CA . ASP A 1 98 ? -9.961 20.234 18.797 1 96.69 98 ASP A CA 1
ATOM 714 C C . ASP A 1 98 ? -8.711 20.641 18.016 1 96.69 98 ASP A C 1
ATOM 716 O O . ASP A 1 98 ? -7.758 21.172 18.594 1 96.69 98 ASP A O 1
ATOM 720 N N . ALA A 1 99 ? -8.688 20.375 16.766 1 97.25 99 ALA A N 1
ATOM 721 C CA . ALA A 1 99 ? -7.457 20.547 15.992 1 97.25 99 ALA A CA 1
ATOM 722 C C . ALA A 1 99 ? -7.141 22.016 15.773 1 97.25 99 ALA A C 1
ATOM 724 O O . ALA A 1 99 ? -8.047 22.828 15.547 1 97.25 99 ALA A O 1
ATOM 725 N N . PRO A 1 100 ? -5.832 22.375 15.898 1 97.38 100 PRO A N 1
ATOM 726 C CA . PRO A 1 100 ? -5.453 23.734 15.516 1 97.38 100 PRO A CA 1
ATOM 727 C C . PRO A 1 100 ? -5.934 24.109 14.117 1 97.38 100 PRO A C 1
ATOM 729 O O . PRO A 1 100 ? -5.965 23.25 13.219 1 97.38 100 PRO A O 1
ATOM 732 N N . ALA A 1 101 ? -6.223 25.328 13.914 1 97.06 101 ALA A N 1
ATOM 733 C CA . ALA A 1 101 ? -6.789 25.828 12.656 1 97.06 101 ALA A CA 1
ATOM 734 C C . ALA A 1 101 ? -5.844 25.578 11.492 1 97.06 101 ALA A C 1
ATOM 736 O O . ALA A 1 101 ? -6.289 25.219 10.398 1 97.06 101 ALA A O 1
ATOM 737 N N . ASP A 1 102 ? -4.633 25.797 11.672 1 97.12 102 ASP A N 1
ATOM 738 C CA . ASP A 1 102 ? -3.674 25.641 10.586 1 97.12 102 ASP A CA 1
ATOM 739 C C . ASP A 1 102 ? -3.648 24.188 10.094 1 97.12 102 ASP A C 1
ATOM 741 O O . ASP A 1 102 ? -3.561 23.938 8.891 1 97.12 102 ASP A O 1
ATOM 745 N N . LEU A 1 103 ? -3.686 23.266 11.023 1 97.69 103 LEU A N 1
ATOM 746 C CA . LEU A 1 103 ? -3.723 21.844 10.656 1 97.69 103 LEU A CA 1
ATOM 747 C C . LEU A 1 103 ? -5.016 21.516 9.922 1 97.69 103 LEU A C 1
ATOM 749 O O . LEU A 1 103 ? -4.984 20.922 8.836 1 97.69 103 LEU A O 1
ATOM 753 N N . ALA A 1 104 ? -6.117 21.891 10.484 1 98 104 ALA A N 1
ATOM 754 C CA . ALA A 1 104 ? -7.426 21.578 9.922 1 98 104 ALA A CA 1
ATOM 755 C C . ALA A 1 104 ? -7.609 22.25 8.562 1 98 104 ALA A C 1
ATOM 757 O O . ALA A 1 104 ? -8.055 21.609 7.602 1 98 104 ALA A O 1
ATOM 758 N N . ASP A 1 105 ? -7.27 23.531 8.469 1 98.12 105 ASP A N 1
ATOM 759 C CA . ASP A 1 105 ? -7.383 24.266 7.215 1 98.12 105 ASP A CA 1
ATOM 760 C C . ASP A 1 105 ? -6.441 23.703 6.152 1 98.12 105 ASP A C 1
ATOM 762 O O . ASP A 1 105 ? -6.82 23.578 4.988 1 98.12 105 ASP A O 1
ATOM 766 N N . GLY A 1 106 ? -5.223 23.469 6.574 1 98.12 106 GLY A N 1
ATOM 767 C CA . GLY A 1 106 ? -4.27 22.891 5.648 1 98.12 106 GLY A CA 1
ATOM 768 C C . GLY A 1 106 ? -4.738 21.578 5.062 1 98.12 106 GLY A C 1
ATOM 769 O O . GLY A 1 106 ? -4.684 21.375 3.846 1 98.12 106 GLY A O 1
ATOM 770 N N . TYR A 1 107 ? -5.176 20.703 5.918 1 98.38 107 TYR A N 1
ATOM 771 C CA . TYR A 1 107 ? -5.695 19.422 5.461 1 98.38 107 TYR A CA 1
ATOM 772 C C . TYR A 1 107 ? -6.836 19.625 4.473 1 98.38 107 TYR A C 1
ATOM 774 O O . TYR A 1 107 ? -6.828 19.047 3.385 1 98.38 107 TYR A O 1
ATOM 782 N N . ALA A 1 108 ? -7.766 20.375 4.816 1 97.62 108 ALA A N 1
ATOM 783 C CA . ALA A 1 108 ? -8.938 20.609 3.975 1 97.62 108 ALA A CA 1
ATOM 78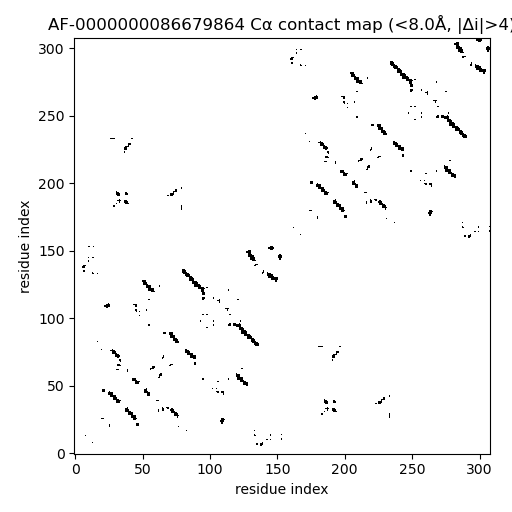4 C C . ALA A 1 108 ? -8.531 21.203 2.631 1 97.62 108 ALA A C 1
ATOM 786 O O . ALA A 1 108 ? -9.133 20.906 1.601 1 97.62 108 ALA A O 1
ATOM 787 N N . THR A 1 109 ? -7.578 22.031 2.67 1 97.31 109 THR A N 1
ATOM 788 C CA . THR A 1 109 ? -7.129 22.719 1.459 1 97.31 109 THR A CA 1
ATOM 789 C C . THR A 1 109 ? -6.473 21.734 0.497 1 97.31 109 THR A C 1
ATOM 791 O O . THR A 1 109 ? -6.672 21.812 -0.716 1 97.31 109 THR A O 1
ATOM 794 N N . GLN A 1 110 ? -5.703 20.797 1.028 1 97.5 110 GLN A N 1
ATOM 795 C CA . GLN A 1 110 ? -4.977 19.891 0.152 1 97.5 110 GLN A CA 1
ATOM 796 C C . GLN A 1 110 ? -5.816 18.656 -0.172 1 97.5 110 GLN A C 1
ATOM 798 O O . GLN A 1 110 ? -5.422 17.828 -0.995 1 97.5 110 GLN A O 1
ATOM 803 N N . SER A 1 111 ? -6.918 18.484 0.452 1 95.19 111 SER A N 1
ATOM 804 C CA . SER A 1 111 ? -7.758 17.297 0.264 1 95.19 111 SER A CA 1
ATOM 805 C C . SER A 1 111 ? -9.031 17.641 -0.505 1 95.19 111 SER A C 1
ATOM 807 O O . SER A 1 111 ? -9.312 18.828 -0.755 1 95.19 111 SER A O 1
ATOM 809 N N . ASP A 1 112 ? -9.75 16.672 -0.917 1 93.19 112 ASP A N 1
ATOM 810 C CA . ASP A 1 112 ? -11.039 16.891 -1.56 1 93.19 112 ASP A CA 1
ATOM 811 C C . ASP A 1 112 ? -12.188 16.688 -0.57 1 93.19 112 ASP A C 1
ATOM 813 O O . ASP A 1 112 ? -13.344 16.531 -0.973 1 93.19 112 ASP A O 1
ATOM 817 N N . TRP A 1 113 ? -11.867 16.594 0.712 1 91.88 113 TRP A N 1
ATOM 818 C CA . TRP A 1 113 ? -12.875 16.516 1.766 1 91.88 113 TRP A CA 1
ATOM 819 C C . TRP A 1 113 ? -12.383 17.203 3.041 1 91.88 113 TRP A C 1
ATOM 821 O O . TRP A 1 113 ? -11.188 17.469 3.184 1 91.88 113 TRP A O 1
ATOM 831 N N . ASP A 1 114 ? -13.289 17.531 3.871 1 95.94 114 ASP A N 1
ATOM 832 C CA . ASP A 1 114 ? -13.016 18.219 5.137 1 95.94 114 ASP A CA 1
ATOM 833 C C . ASP A 1 114 ? -13.547 17.406 6.316 1 95.94 114 ASP A C 1
ATOM 835 O O . ASP A 1 114 ? -14.758 17.359 6.543 1 95.94 114 ASP A O 1
ATOM 839 N N . PRO A 1 115 ? -12.586 16.781 7.129 1 95.94 115 PRO A N 1
ATOM 840 C CA . PRO A 1 115 ? -13.023 15.961 8.258 1 95.94 115 PRO A CA 1
ATOM 841 C C . PRO A 1 115 ? -13.883 16.734 9.258 1 95.94 115 PRO A C 1
ATOM 843 O O . PRO A 1 115 ? -14.617 16.141 10.039 1 95.94 115 PRO A O 1
ATOM 846 N N . ARG A 1 116 ? -13.742 18 9.258 1 96.31 116 ARG A N 1
ATOM 847 C CA . ARG A 1 116 ? -14.469 18.828 10.219 1 96.31 116 ARG A CA 1
ATOM 848 C C . ARG A 1 116 ? -15.969 18.812 9.93 1 96.31 116 ARG A C 1
ATOM 850 O O . ARG A 1 116 ? -16.766 19.203 10.781 1 96.31 116 ARG A O 1
ATOM 857 N N . GLN A 1 117 ? -16.344 18.422 8.758 1 92.56 117 GLN A N 1
ATOM 858 C CA . GLN A 1 117 ? -17.766 18.359 8.406 1 92.56 117 GLN A CA 1
ATOM 859 C C . GLN A 1 117 ? -18.469 17.219 9.133 1 92.56 117 GLN A C 1
ATOM 861 O O . GLN A 1 117 ? -19.688 17.25 9.336 1 92.56 117 GLN A O 1
ATOM 866 N N . SER A 1 118 ? -17.891 16.172 9.5 1 84.62 118 SER A N 1
ATOM 867 C CA . SER A 1 118 ? -18.344 15.062 10.336 1 84.62 118 SER A CA 1
ATOM 868 C C . SER A 1 118 ? -17.234 14.57 11.258 1 84.62 118 SER A C 1
ATOM 870 O O . SER A 1 118 ? -16.703 13.477 11.062 1 84.62 118 SER A O 1
ATOM 872 N N . PRO A 1 119 ? -17.031 15.383 12.266 1 83.06 119 PRO A N 1
ATOM 873 C CA . PRO A 1 119 ? -15.781 15.219 13.016 1 83.06 119 PRO A CA 1
ATOM 874 C C . PRO A 1 119 ? -15.867 14.109 14.07 1 83.06 119 PRO A C 1
ATOM 876 O O . PRO A 1 119 ? -14.836 13.672 14.594 1 83.06 119 PRO A O 1
ATOM 879 N N . ASP A 1 120 ? -17.125 13.688 14.367 1 86.56 120 ASP A N 1
ATOM 880 C CA . ASP A 1 120 ? -17.266 12.812 15.523 1 86.56 120 ASP A CA 1
ATOM 881 C C . ASP A 1 120 ? -16.469 11.523 15.344 1 86.56 120 ASP A C 1
ATOM 883 O O . ASP A 1 120 ? -16.641 10.812 14.359 1 86.56 120 ASP A O 1
ATOM 887 N N . GLY A 1 121 ? -15.539 11.383 16.312 1 94 121 GLY A N 1
ATOM 888 C CA . GLY A 1 121 ? -14.758 10.156 16.359 1 94 121 GLY A CA 1
ATOM 889 C C . GLY A 1 121 ? -13.539 10.195 15.461 1 94 121 GLY A C 1
ATOM 890 O O . GLY A 1 121 ? -12.805 9.203 15.352 1 94 121 GLY A O 1
ATOM 891 N N . TYR A 1 122 ? -13.328 11.328 14.828 1 97.44 122 TYR A N 1
ATOM 892 C CA . TYR A 1 122 ? -12.18 11.43 13.938 1 97.44 122 TYR A CA 1
ATOM 893 C C . TYR A 1 122 ? -11.031 12.172 14.617 1 97.44 122 TYR A C 1
ATOM 895 O O . TYR A 1 122 ? -11.258 13.039 15.469 1 97.44 122 TYR A O 1
ATOM 903 N N . ALA A 1 123 ? -9.836 11.836 14.25 1 98.56 123 ALA A N 1
ATOM 904 C CA . ALA A 1 123 ? -8.625 12.539 14.68 1 98.56 123 ALA A CA 1
ATOM 905 C C . ALA A 1 123 ? -7.668 12.742 13.508 1 98.56 123 ALA A C 1
ATOM 907 O O . ALA A 1 123 ? -7.676 11.961 12.547 1 98.56 123 ALA A O 1
ATOM 908 N N . TYR A 1 124 ? -6.977 13.836 13.57 1 98.69 124 TYR A N 1
ATOM 909 C CA . TYR A 1 124 ? -5.77 13.961 12.758 1 98.69 124 TYR A CA 1
ATOM 910 C C . TYR A 1 124 ? -4.594 13.242 13.422 1 98.69 124 TYR A C 1
ATOM 912 O O . TYR A 1 124 ? -4.32 13.453 14.602 1 98.69 124 TYR A O 1
ATOM 920 N N . LEU A 1 125 ? -3.959 12.398 12.75 1 98.88 125 LEU A N 1
ATOM 921 C CA . LEU A 1 125 ? -2.664 11.852 13.141 1 98.88 125 LEU A CA 1
ATOM 922 C C . LEU A 1 125 ? -1.538 12.5 12.336 1 98.88 125 LEU A C 1
ATOM 924 O O . LEU A 1 125 ? -1.503 12.398 11.109 1 98.88 125 LEU A O 1
ATOM 928 N N . VAL A 1 126 ? -0.723 13.227 13.039 1 98.88 126 VAL A N 1
ATOM 929 C CA . VAL A 1 126 ? 0.421 13.891 12.422 1 98.88 126 VAL A CA 1
ATOM 930 C C . VAL A 1 126 ? 1.657 13 12.531 1 98.88 126 VAL A C 1
ATOM 932 O O . VAL A 1 126 ? 2.053 12.617 13.633 1 98.88 126 VAL A O 1
ATOM 935 N N . LEU A 1 127 ? 2.238 12.688 11.398 1 98.94 127 LEU A N 1
ATOM 936 C CA . LEU A 1 127 ? 3.312 11.711 11.297 1 98.94 127 LEU A CA 1
ATOM 937 C C . LEU A 1 127 ? 4.613 12.375 10.852 1 98.94 127 LEU A C 1
ATOM 939 O O . LEU A 1 127 ? 4.629 13.125 9.867 1 98.94 127 LEU A O 1
ATOM 943 N N . ALA A 1 128 ? 5.648 12.086 11.555 1 98.88 128 ALA A N 1
ATOM 944 C CA . ALA A 1 128 ? 6.973 12.602 11.211 1 98.88 128 ALA A CA 1
ATOM 945 C C . ALA A 1 128 ? 7.746 11.609 10.359 1 98.88 128 ALA A C 1
ATOM 947 O O . ALA A 1 128 ? 8.047 10.5 10.805 1 98.88 128 ALA A O 1
ATOM 948 N N . PRO A 1 129 ? 8.094 12.023 9.102 1 98.81 129 PRO A N 1
ATOM 949 C CA . PRO A 1 129 ? 8.945 11.117 8.328 1 98.81 129 PRO A CA 1
ATOM 950 C C . PRO A 1 129 ? 10.297 10.875 8.992 1 98.81 129 PRO A C 1
ATOM 952 O O . PRO A 1 129 ? 10.953 11.82 9.438 1 98.81 129 PRO A O 1
ATOM 955 N N . GLN A 1 130 ? 10.688 9.648 9.117 1 98.75 130 GLN A N 1
ATOM 956 C CA . GLN A 1 130 ? 12.008 9.266 9.609 1 98.75 130 GLN A CA 1
ATOM 957 C C . GLN A 1 130 ? 12.906 8.805 8.461 1 98.75 130 GLN A C 1
ATOM 959 O O . GLN A 1 130 ? 14.125 8.961 8.516 1 98.75 130 GLN A O 1
ATOM 964 N N . ARG A 1 131 ? 12.336 8.211 7.496 1 98.62 131 ARG A N 1
ATOM 965 C CA . ARG A 1 131 ? 13.016 7.746 6.293 1 98.62 131 ARG A CA 1
ATOM 966 C C . ARG A 1 131 ? 12.156 7.98 5.055 1 98.62 131 ARG A C 1
ATOM 968 O O . ARG A 1 131 ? 10.945 7.746 5.078 1 98.62 131 ARG A O 1
ATOM 975 N N . ILE A 1 132 ? 12.719 8.508 3.996 1 98.75 132 ILE A N 1
ATOM 976 C CA . ILE A 1 132 ? 12.062 8.664 2.701 1 98.75 132 ILE A CA 1
ATOM 977 C C . ILE A 1 132 ? 12.93 8.039 1.607 1 98.75 132 ILE A C 1
ATOM 979 O O . ILE A 1 132 ? 14.109 8.375 1.473 1 98.75 132 ILE A O 1
ATOM 983 N N . LEU A 1 133 ? 12.406 7.102 0.899 1 98.44 133 LEU A N 1
ATOM 984 C CA . LEU A 1 133 ? 13 6.48 -0.281 1 98.44 133 LEU A CA 1
ATOM 985 C C . LEU A 1 133 ? 12.234 6.875 -1.542 1 98.44 133 LEU A C 1
ATOM 987 O O . LEU A 1 133 ? 11.008 6.984 -1.521 1 98.44 133 LEU A O 1
ATOM 991 N N . ALA A 1 134 ? 12.938 7.09 -2.621 1 98.19 134 ALA A N 1
ATOM 992 C CA . ALA A 1 134 ? 12.297 7.352 -3.908 1 98.19 134 ALA A CA 1
ATOM 993 C C . ALA A 1 134 ? 13.055 6.672 -5.047 1 98.19 134 ALA A C 1
ATOM 995 O O . ALA A 1 134 ? 14.281 6.77 -5.129 1 98.19 134 ALA A O 1
ATOM 996 N N . TRP A 1 135 ? 12.305 5.98 -5.891 1 96.69 135 TRP A N 1
ATOM 997 C CA . TRP A 1 135 ? 12.945 5.363 -7.047 1 96.69 135 TRP A CA 1
ATOM 998 C C . TRP A 1 135 ? 11.938 5.129 -8.164 1 96.69 135 TRP A C 1
ATOM 1000 O O . TRP A 1 135 ? 10.742 4.961 -7.91 1 96.69 135 TRP A O 1
ATOM 1010 N N . ARG A 1 136 ? 12.438 5.281 -9.367 1 92.44 136 ARG A N 1
ATOM 1011 C CA . ARG A 1 136 ? 11.758 4.789 -10.562 1 92.44 136 ARG A CA 1
ATOM 1012 C C . ARG A 1 136 ? 12.352 3.463 -11.023 1 92.44 136 ARG A C 1
ATOM 1014 O O . ARG A 1 136 ? 13.555 3.379 -11.305 1 92.44 136 ARG A O 1
ATOM 1021 N N . GLU A 1 137 ? 11.633 2.471 -11.117 1 85.88 137 GLU A N 1
ATOM 1022 C CA . GLU A 1 137 ? 12.07 1.185 -11.656 1 85.88 137 GLU A CA 1
ATOM 1023 C C . GLU A 1 137 ? 13.391 0.748 -11.039 1 85.88 137 GLU A C 1
ATOM 1025 O O . GLU A 1 137 ? 13.867 1.356 -10.078 1 85.88 137 GLU A O 1
ATOM 1030 N N . VAL A 1 138 ? 14.008 -0.286 -11.578 1 85.81 138 VAL A N 1
ATOM 1031 C CA . VAL A 1 138 ? 15.102 -1.018 -10.938 1 85.81 138 VAL A CA 1
ATOM 1032 C C . VAL A 1 138 ? 16.375 -0.182 -10.977 1 85.81 138 VAL A C 1
ATOM 1034 O O . VAL A 1 138 ? 17.188 -0.23 -10.047 1 85.81 138 VAL A O 1
ATOM 1037 N N . ASN A 1 139 ? 16.594 0.639 -11.953 1 89.44 139 ASN A N 1
ATOM 1038 C CA . ASN A 1 139 ? 17.859 1.362 -12.094 1 89.44 139 ASN A CA 1
ATOM 1039 C C . ASN A 1 139 ? 17.969 2.494 -11.078 1 89.44 139 ASN A C 1
ATOM 1041 O O . ASN A 1 139 ? 19.047 3.078 -10.906 1 89.44 139 ASN A O 1
ATOM 1045 N N . GLU A 1 140 ? 16.938 2.793 -10.344 1 93.38 140 GLU A N 1
ATOM 1046 C CA . GLU A 1 140 ? 16.984 3.859 -9.352 1 93.38 140 GLU A CA 1
ATOM 1047 C C . GLU A 1 140 ? 16.938 3.293 -7.934 1 93.38 140 GLU A C 1
ATOM 1049 O O . GLU A 1 140 ? 16.781 4.039 -6.965 1 93.38 140 GLU A O 1
ATOM 1054 N N . ILE A 1 141 ? 17.047 2.006 -7.812 1 91.75 141 ILE A N 1
ATOM 1055 C CA . ILE A 1 141 ? 17.016 1.414 -6.48 1 91.75 141 ILE A CA 1
ATOM 1056 C C . ILE A 1 141 ? 18.266 1.823 -5.707 1 91.75 141 ILE A C 1
ATOM 1058 O O . ILE A 1 141 ? 18.203 2.129 -4.516 1 91.75 141 ILE A O 1
ATOM 1062 N N . ALA A 1 142 ? 19.391 1.852 -6.461 1 91.12 142 ALA A N 1
ATOM 1063 C CA . ALA A 1 142 ? 20.578 2.387 -5.809 1 91.12 142 ALA A CA 1
ATOM 1064 C C . ALA A 1 142 ? 20.422 3.879 -5.52 1 91.12 142 ALA A C 1
ATOM 1066 O O . ALA A 1 142 ? 19.938 4.633 -6.363 1 91.12 142 ALA A O 1
ATOM 1067 N N . GLY A 1 143 ? 20.812 4.293 -4.289 1 93.5 143 GLY A N 1
ATOM 1068 C CA . GLY A 1 143 ? 20.766 5.699 -3.93 1 93.5 143 GLY A CA 1
ATOM 1069 C C . GLY A 1 143 ? 19.359 6.195 -3.664 1 93.5 143 GLY A C 1
ATOM 1070 O O . GLY A 1 143 ? 19.094 7.398 -3.74 1 93.5 143 GLY A O 1
ATOM 1071 N N . ARG A 1 144 ? 18.5 5.332 -3.369 1 96.69 144 ARG A N 1
ATOM 1072 C CA . ARG A 1 144 ? 17.078 5.688 -3.271 1 96.69 144 ARG A CA 1
ATOM 1073 C C . ARG A 1 144 ? 16.797 6.402 -1.956 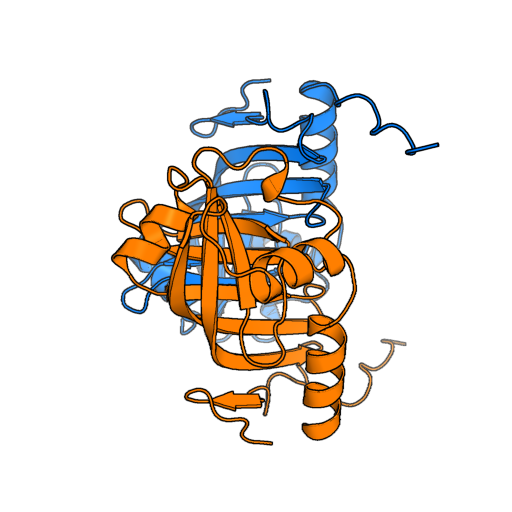1 96.69 144 ARG A C 1
ATOM 1075 O O . ARG A 1 144 ? 15.711 6.973 -1.782 1 96.69 144 ARG A O 1
ATOM 1082 N N . THR A 1 145 ? 17.75 6.402 -1.049 1 98.06 145 THR A N 1
ATOM 1083 C CA . THR A 1 145 ? 17.484 7.008 0.253 1 98.06 145 THR A CA 1
ATOM 1084 C C . THR A 1 145 ? 17.656 8.523 0.185 1 98.06 145 THR A C 1
ATOM 1086 O O . THR A 1 145 ? 18.75 9.023 -0.084 1 98.06 145 THR A O 1
ATOM 1089 N N . LEU A 1 146 ? 16.547 9.234 0.454 1 98.44 146 LEU A N 1
ATOM 1090 C CA . LEU A 1 146 ? 16.578 10.695 0.402 1 98.44 146 LEU A CA 1
ATOM 1091 C C . LEU A 1 146 ? 16.609 11.289 1.807 1 98.44 146 LEU A C 1
ATOM 1093 O O . LEU A 1 146 ? 17.078 12.406 2.004 1 98.44 146 LEU A O 1
ATOM 1097 N N . MET A 1 147 ? 16.031 10.586 2.779 1 98.56 147 MET A N 1
ATOM 1098 C CA . MET A 1 147 ? 15.953 10.984 4.184 1 98.56 147 MET A CA 1
ATOM 1099 C C . MET A 1 147 ? 16.266 9.812 5.098 1 98.56 147 MET A C 1
ATOM 1101 O O . MET A 1 147 ? 15.82 8.688 4.852 1 98.56 147 MET A O 1
ATOM 1105 N N . ARG A 1 148 ? 17.047 10.031 6.051 1 98.19 148 ARG A N 1
ATOM 1106 C CA . ARG A 1 148 ? 17.391 9.07 7.09 1 98.19 148 ARG A CA 1
ATOM 1107 C C . ARG A 1 148 ? 17.391 9.719 8.469 1 98.19 148 ARG A C 1
ATOM 1109 O O . ARG A 1 148 ? 18.031 10.75 8.672 1 98.19 148 ARG A O 1
ATOM 1116 N N . GLY A 1 149 ? 16.672 9.102 9.336 1 97.62 149 GLY A N 1
ATOM 1117 C CA . GLY A 1 149 ? 16.594 9.648 10.68 1 97.62 149 GLY A CA 1
ATOM 1118 C C . GLY A 1 149 ? 15.945 11.016 10.734 1 97.62 149 GLY A C 1
ATOM 1119 O O . GLY A 1 149 ? 16.344 11.875 11.523 1 97.62 149 GLY A O 1
ATOM 1120 N N . GLY A 1 150 ? 15.078 11.258 9.828 1 98.06 150 GLY A N 1
ATOM 1121 C CA . GLY A 1 150 ? 14.352 12.523 9.805 1 98.06 150 GLY A CA 1
ATOM 1122 C C . GLY A 1 150 ? 15.133 13.648 9.148 1 98.06 150 GLY A C 1
ATOM 1123 O O . GLY A 1 150 ? 14.695 14.797 9.156 1 98.06 150 GLY A O 1
ATOM 1124 N N . ILE A 1 151 ? 16.312 13.258 8.609 1 98.06 151 ILE A N 1
ATOM 1125 C CA . ILE A 1 151 ? 17.188 14.258 8 1 98.06 151 ILE A CA 1
ATOM 1126 C C . ILE A 1 151 ? 17.359 13.953 6.516 1 98.06 151 ILE A C 1
ATOM 1128 O O . ILE A 1 151 ? 17.641 12.812 6.137 1 98.06 151 ILE A O 1
ATOM 1132 N N . TRP A 1 152 ? 17.172 15.016 5.711 1 97.75 152 TRP A N 1
ATOM 1133 C CA . TRP A 1 152 ? 17.453 14.844 4.289 1 97.75 152 TRP A CA 1
ATOM 1134 C C . TRP A 1 152 ? 18.938 14.547 4.062 1 97.75 152 TRP A C 1
ATOM 1136 O O . TRP A 1 152 ? 19.797 15.242 4.594 1 97.75 152 TRP A O 1
ATOM 1146 N N . VAL A 1 153 ? 19.297 13.562 3.303 1 96.69 153 VAL A N 1
ATOM 1147 C CA . VAL A 1 153 ? 20.703 13.172 3.115 1 96.69 153 VAL A CA 1
ATOM 1148 C C . VAL A 1 153 ? 21.109 13.391 1.66 1 96.69 153 VAL A C 1
ATOM 1150 O O . VAL A 1 153 ? 21.969 12.688 1.139 1 96.69 153 VAL A O 1
ATOM 1153 N N . ILE A 1 154 ? 20.547 14.422 0.999 1 91.81 154 ILE A N 1
ATOM 1154 C CA . ILE A 1 154 ? 20.812 14.75 -0.395 1 91.81 154 ILE A CA 1
ATOM 1155 C C . ILE A 1 154 ? 21.5 16.109 -0.477 1 91.81 154 ILE A C 1
ATOM 1157 O O . ILE A 1 154 ? 21.203 17.016 0.314 1 91.81 154 ILE A O 1
ATOM 1161 N N . MET B 1 1 ? -21.125 22.297 -10.305 1 33.88 1 MET B N 1
ATOM 1162 C CA . MET B 1 1 ? -21.953 21.094 -10.195 1 33.88 1 MET B CA 1
ATOM 1163 C C . MET B 1 1 ? -21.109 19.906 -9.766 1 33.88 1 MET B C 1
ATOM 1165 O O . MET B 1 1 ? -20.094 19.594 -10.391 1 33.88 1 MET B O 1
ATOM 1169 N N . ARG B 1 2 ? -21 19.484 -8.531 1 43.53 2 ARG B N 1
ATOM 1170 C CA . ARG B 1 2 ? -20.234 18.328 -8.07 1 43.53 2 ARG B CA 1
ATOM 1171 C C . ARG B 1 2 ? -20.5 17.109 -8.93 1 43.53 2 ARG B C 1
ATOM 1173 O O . ARG B 1 2 ? -21.656 16.797 -9.242 1 43.53 2 ARG B O 1
ATOM 1180 N N . VAL B 1 3 ? -19.859 16.844 -9.875 1 50.06 3 VAL B N 1
ATOM 1181 C CA . VAL B 1 3 ? -20.078 15.633 -10.648 1 50.06 3 VAL B CA 1
ATOM 1182 C C . VAL B 1 3 ? -20.547 14.508 -9.727 1 50.06 3 VAL B C 1
ATOM 1184 O O . VAL B 1 3 ? -19.828 14.133 -8.789 1 50.06 3 VAL B O 1
ATOM 1187 N N . PRO B 1 4 ? -21.781 14.297 -9.758 1 57.78 4 PRO B N 1
ATOM 1188 C CA . PRO B 1 4 ? -22.328 13.266 -8.875 1 57.78 4 PRO B CA 1
ATOM 1189 C C . PRO B 1 4 ? -21.547 11.961 -8.938 1 57.78 4 PRO B C 1
ATOM 1191 O O . PRO B 1 4 ? -20.953 11.625 -9.969 1 57.78 4 PRO B O 1
ATOM 1194 N N . HIS B 1 5 ? -21.047 11.5 -7.762 1 69.06 5 HIS B N 1
ATOM 1195 C CA . HIS B 1 5 ? -20.469 10.164 -7.703 1 69.06 5 HIS B CA 1
ATOM 1196 C C . HIS B 1 5 ? -21.328 9.148 -8.438 1 69.06 5 HIS B C 1
ATOM 1198 O O . HIS B 1 5 ? -22.547 9.117 -8.242 1 69.06 5 HIS B O 1
ATOM 1204 N N . PRO B 1 6 ? -20.859 8.555 -9.516 1 81.75 6 PRO B N 1
ATOM 1205 C CA . PRO B 1 6 ? -21.625 7.461 -10.125 1 81.75 6 PRO B CA 1
ATOM 1206 C C . PRO B 1 6 ? -22.266 6.547 -9.086 1 81.75 6 PRO B C 1
ATOM 1208 O O . PRO B 1 6 ? -21.797 6.445 -7.957 1 81.75 6 PRO B O 1
ATOM 1211 N N . GLU B 1 7 ? -23.422 6.074 -9.422 1 90.44 7 GLU B N 1
ATOM 1212 C CA . GLU B 1 7 ? -24.062 5.094 -8.555 1 90.44 7 GLU B CA 1
ATOM 1213 C C . GLU B 1 7 ? -23.125 3.947 -8.211 1 90.44 7 GLU B C 1
ATOM 1215 O O . GLU B 1 7 ? -22.281 3.566 -9.016 1 90.44 7 GLU B O 1
ATOM 1220 N N . PRO B 1 8 ? -23.297 3.451 -6.961 1 94.62 8 PRO B N 1
ATOM 1221 C CA . PRO B 1 8 ? -22.469 2.297 -6.598 1 94.62 8 PRO B CA 1
ATOM 1222 C C . PRO B 1 8 ? -22.672 1.104 -7.527 1 94.62 8 PRO B C 1
ATOM 1224 O O . PRO B 1 8 ? -23.797 0.854 -7.973 1 94.62 8 PRO B O 1
ATOM 1227 N N . ARG B 1 9 ? -21.672 0.49 -7.824 1 96.94 9 ARG B N 1
ATOM 1228 C CA . ARG B 1 9 ? -21.766 -0.75 -8.586 1 96.94 9 ARG B CA 1
ATOM 1229 C C . ARG B 1 9 ? -22.438 -1.851 -7.773 1 96.94 9 ARG B C 1
ATOM 1231 O O . ARG B 1 9 ? -22.375 -1.835 -6.543 1 96.94 9 ARG B O 1
ATOM 1238 N N . THR B 1 10 ? -23.016 -2.797 -8.547 1 96.06 10 THR B N 1
ATOM 1239 C CA . THR B 1 10 ? -23.516 -3.998 -7.883 1 96.06 10 THR B CA 1
ATOM 1240 C C . THR B 1 10 ? -22.359 -4.879 -7.422 1 96.06 10 THR B C 1
ATOM 1242 O O . THR B 1 10 ? -21.234 -4.727 -7.891 1 96.06 10 THR B O 1
ATOM 1245 N N . ALA B 1 11 ? -22.688 -5.762 -6.535 1 95.5 11 ALA B N 1
ATOM 1246 C CA . ALA B 1 11 ? -21.688 -6.711 -6.07 1 95.5 11 ALA B CA 1
ATOM 1247 C C . ALA B 1 11 ? -21.156 -7.555 -7.223 1 95.5 11 ALA B C 1
ATOM 1249 O O . ALA B 1 11 ? -19.953 -7.848 -7.285 1 95.5 11 ALA B O 1
ATOM 1250 N N . GLN B 1 12 ? -22.047 -7.953 -8.117 1 97.06 12 GLN B N 1
ATOM 1251 C CA . GLN B 1 12 ? -21.656 -8.758 -9.273 1 97.06 12 GLN B CA 1
ATOM 1252 C C . GLN B 1 12 ? -20.703 -7.98 -10.18 1 97.06 12 GLN B C 1
ATOM 1254 O O . GLN B 1 12 ? -19.719 -8.539 -10.672 1 97.06 12 GLN B O 1
ATOM 1259 N N . GLN B 1 13 ? -21 -6.777 -10.406 1 97.56 13 GLN B N 1
ATOM 1260 C CA . GLN B 1 13 ? -20.125 -5.941 -11.227 1 97.56 13 GLN B CA 1
ATOM 1261 C C . GLN B 1 13 ? -18.781 -5.734 -10.547 1 97.56 13 GLN B C 1
ATOM 1263 O O . GLN B 1 13 ? -17.734 -5.73 -11.211 1 97.56 13 GLN B O 1
ATOM 1268 N N . ARG B 1 14 ? -18.766 -5.527 -9.242 1 97.62 14 ARG B N 1
ATOM 1269 C CA . ARG B 1 14 ? -17.516 -5.348 -8.508 1 97.62 14 ARG B CA 1
ATOM 1270 C C . ARG B 1 14 ? -16.656 -6.602 -8.586 1 97.62 14 ARG B C 1
ATOM 1272 O O . ARG B 1 14 ? -15.43 -6.508 -8.703 1 97.62 14 ARG B O 1
ATOM 1279 N N . LYS B 1 15 ? -17.281 -7.715 -8.469 1 97.88 15 LYS B N 1
ATOM 1280 C CA . LYS B 1 15 ? -16.531 -8.961 -8.641 1 97.88 15 LYS B CA 1
ATOM 1281 C C . LYS B 1 15 ? -15.938 -9.055 -10.039 1 97.88 15 LYS B C 1
ATOM 1283 O O . LYS B 1 15 ? -14.758 -9.391 -10.203 1 97.88 15 LYS B O 1
ATOM 1288 N N . ALA B 1 16 ? -16.75 -8.781 -11.055 1 98 16 ALA B N 1
ATOM 1289 C CA . ALA B 1 16 ? -16.281 -8.836 -12.438 1 98 16 ALA B CA 1
ATOM 1290 C C 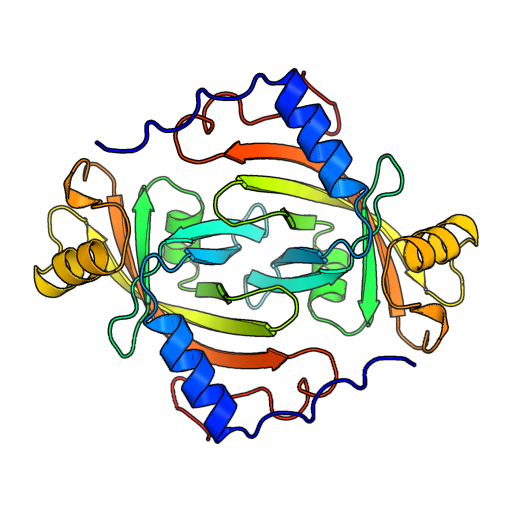. ALA B 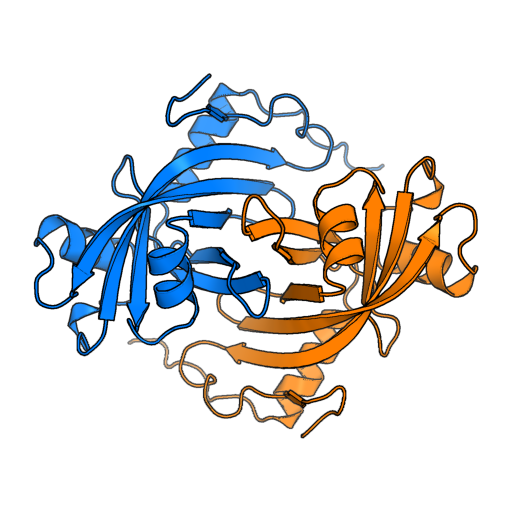1 16 ? -15.109 -7.879 -12.664 1 98 16 ALA B C 1
ATOM 1292 O O . ALA B 1 16 ? -14.109 -8.242 -13.281 1 98 16 ALA B O 1
ATOM 1293 N N . ASP B 1 17 ? -15.25 -6.66 -12.188 1 97.81 17 ASP B N 1
ATOM 1294 C CA . ASP B 1 17 ? -14.195 -5.664 -12.32 1 97.81 17 ASP B CA 1
ATOM 1295 C C . ASP B 1 17 ? -12.93 -6.117 -11.586 1 97.81 17 ASP B C 1
ATOM 1297 O O . ASP B 1 17 ? -11.812 -5.895 -12.07 1 97.81 17 ASP B O 1
ATOM 1301 N N . THR B 1 18 ? -13.094 -6.699 -10.359 1 98.25 18 THR B N 1
ATOM 1302 C CA . THR B 1 18 ? -11.977 -7.211 -9.586 1 98.25 18 THR B CA 1
ATOM 1303 C C . THR B 1 18 ? -11.234 -8.305 -10.352 1 98.25 18 THR B C 1
ATOM 1305 O O . THR B 1 18 ? -10.016 -8.266 -10.477 1 98.25 18 THR B O 1
ATOM 1308 N N . LEU B 1 19 ? -11.984 -9.242 -10.891 1 98.06 19 LEU B N 1
ATOM 1309 C CA . LEU B 1 19 ? -11.383 -10.336 -11.648 1 98.06 19 LEU B CA 1
ATOM 1310 C C . LEU B 1 19 ? -10.688 -9.805 -12.898 1 98.06 19 LEU B C 1
ATOM 1312 O O . LEU B 1 19 ? -9.609 -10.281 -13.258 1 98.06 19 LEU B O 1
ATOM 1316 N N . ALA B 1 20 ? -11.297 -8.852 -13.547 1 98 20 ALA B N 1
ATOM 1317 C CA . ALA B 1 20 ? -10.664 -8.219 -14.703 1 98 20 ALA B CA 1
ATOM 1318 C C . ALA B 1 20 ? -9.344 -7.562 -14.312 1 98 20 ALA B C 1
ATOM 1320 O O . ALA B 1 20 ? -8.344 -7.691 -15.023 1 98 20 ALA B O 1
ATOM 1321 N N . ARG B 1 21 ? -9.336 -6.875 -13.18 1 97.94 21 ARG B N 1
ATOM 1322 C CA . ARG B 1 21 ? -8.117 -6.242 -12.688 1 97.94 21 ARG B CA 1
ATOM 1323 C C . ARG B 1 21 ? -7.039 -7.281 -12.391 1 97.94 21 ARG B C 1
ATOM 1325 O O . ARG B 1 21 ? -5.883 -7.121 -12.781 1 97.94 21 ARG B O 1
ATOM 1332 N N . LEU B 1 22 ? -7.426 -8.312 -11.773 1 98.19 22 LEU B N 1
ATOM 1333 C CA . LEU B 1 22 ? -6.488 -9.352 -11.367 1 98.19 22 LEU B CA 1
ATOM 1334 C C . LEU B 1 22 ? -5.84 -10.008 -12.586 1 98.19 22 LEU B C 1
ATOM 1336 O O . LEU B 1 22 ? -4.715 -10.508 -12.5 1 98.19 22 LEU B O 1
ATOM 1340 N N . THR B 1 23 ? -6.496 -9.93 -13.688 1 97.5 23 THR B N 1
ATOM 1341 C CA . THR B 1 23 ? -6.016 -10.641 -14.867 1 97.5 23 THR B CA 1
ATOM 1342 C C . THR B 1 23 ? -5.32 -9.688 -15.836 1 97.5 23 THR B C 1
ATOM 1344 O O . THR B 1 23 ? -4.871 -10.102 -16.906 1 97.5 23 THR B O 1
ATOM 1347 N N . THR B 1 24 ? -5.242 -8.445 -15.516 1 97.06 24 THR B N 1
ATOM 1348 C CA . THR B 1 24 ? -4.605 -7.477 -16.406 1 97.06 24 THR B CA 1
ATOM 1349 C C . THR B 1 24 ? -3.121 -7.789 -16.562 1 97.06 24 THR B C 1
ATOM 1351 O O . THR B 1 24 ? -2.451 -8.164 -15.602 1 97.06 24 THR B O 1
ATOM 1354 N N . PRO B 1 25 ? -2.592 -7.547 -17.797 1 96.62 25 PRO B N 1
ATOM 1355 C CA . PRO B 1 25 ? -1.138 -7.664 -17.922 1 96.62 25 PRO B CA 1
ATOM 1356 C C . PRO B 1 25 ? -0.382 -6.668 -17.047 1 96.62 25 PRO B C 1
ATOM 1358 O O . PRO B 1 25 ? -0.888 -5.578 -16.766 1 96.62 25 PRO B O 1
ATOM 1361 N N . VAL B 1 26 ? 0.804 -7.023 -16.625 1 95.62 26 VAL B N 1
ATOM 1362 C CA . VAL B 1 26 ? 1.718 -6.199 -15.836 1 95.62 26 VAL B CA 1
ATOM 1363 C C . VAL B 1 26 ? 0.991 -5.645 -14.609 1 95.62 26 VAL B C 1
ATOM 1365 O O . VAL B 1 26 ? 0.989 -4.434 -14.383 1 95.62 26 VAL B O 1
ATOM 1368 N N . LEU B 1 27 ? 0.37 -6.531 -13.859 1 96.44 27 LEU B N 1
ATOM 1369 C CA . LEU B 1 27 ? -0.33 -6.188 -12.633 1 96.44 27 LEU B CA 1
ATOM 1370 C C . LEU B 1 27 ? 0.659 -5.926 -11.5 1 96.44 27 LEU B C 1
ATOM 1372 O O . LEU B 1 27 ? 1.425 -6.816 -11.117 1 96.44 27 LEU B O 1
ATOM 1376 N N . ASP B 1 28 ? 0.661 -4.738 -11.07 1 96.75 28 ASP B N 1
ATOM 1377 C CA . ASP B 1 28 ? 1.392 -4.387 -9.859 1 96.75 28 ASP B CA 1
ATOM 1378 C C . ASP B 1 28 ? 0.433 -4.043 -8.719 1 96.75 28 ASP B C 1
ATOM 1380 O O . ASP B 1 28 ? -0.676 -3.561 -8.961 1 96.75 28 ASP B O 1
ATOM 1384 N N . GLY B 1 29 ? 0.872 -4.312 -7.535 1 97.69 29 GLY B N 1
ATOM 1385 C CA . GLY B 1 29 ? 0.104 -3.971 -6.352 1 97.69 29 GLY B CA 1
ATOM 1386 C C . GLY B 1 29 ? 0.972 -3.629 -5.156 1 97.69 29 GLY B C 1
ATOM 1387 O O . GLY B 1 29 ? 2.186 -3.848 -5.18 1 97.69 29 GLY B O 1
ATOM 1388 N N . TRP B 1 30 ? 0.382 -3.012 -4.184 1 98.62 30 TRP B N 1
ATOM 1389 C CA . TRP B 1 30 ? 1.022 -2.697 -2.91 1 98.62 30 TRP B CA 1
ATOM 1390 C C . TRP B 1 30 ? 0.896 -3.863 -1.937 1 98.62 30 TRP B C 1
ATOM 1392 O O . TRP B 1 30 ? -0.214 -4.258 -1.572 1 98.62 30 TRP B O 1
ATOM 1402 N N . VAL B 1 31 ? 2.021 -4.426 -1.517 1 98.88 31 VAL B N 1
ATOM 1403 C CA . VAL B 1 31 ? 2.045 -5.598 -0.651 1 98.88 31 VAL B CA 1
ATOM 1404 C C . VAL B 1 31 ? 2.52 -5.203 0.745 1 98.88 31 VAL B C 1
ATOM 1406 O O . VAL B 1 31 ? 3.67 -4.797 0.924 1 98.88 31 VAL B O 1
ATOM 1409 N N . ALA B 1 32 ? 1.64 -5.301 1.683 1 98.94 32 ALA B N 1
ATOM 1410 C CA . ALA B 1 32 ? 1.943 -4.988 3.076 1 98.94 32 ALA B CA 1
ATOM 1411 C C . ALA B 1 32 ? 2.148 -6.262 3.891 1 98.94 32 ALA B C 1
ATOM 1413 O O . ALA B 1 32 ? 1.382 -7.223 3.76 1 98.94 32 ALA B O 1
ATOM 1414 N N . THR B 1 33 ? 3.158 -6.301 4.66 1 98.88 33 THR B N 1
ATOM 1415 C CA . THR B 1 33 ? 3.465 -7.363 5.613 1 98.88 33 THR B CA 1
ATOM 1416 C C . THR B 1 33 ? 3.893 -6.777 6.957 1 98.88 33 THR B C 1
ATOM 1418 O O . THR B 1 33 ? 4.082 -5.566 7.082 1 98.88 33 THR B O 1
ATOM 1421 N N . ALA B 1 34 ? 3.918 -7.609 7.984 1 98.5 34 ALA B N 1
ATOM 1422 C CA . ALA B 1 34 ? 4.277 -7.152 9.328 1 98.5 34 ALA B CA 1
ATOM 1423 C C . ALA B 1 34 ? 5.371 -8.031 9.93 1 98.5 34 ALA B C 1
ATOM 1425 O O . ALA B 1 34 ? 5.352 -9.25 9.773 1 98.5 34 ALA B O 1
ATOM 1426 N N . GLY B 1 35 ? 6.273 -7.422 10.547 1 96.94 35 GLY B N 1
ATOM 1427 C CA . GLY B 1 35 ? 7.336 -8.086 11.281 1 96.94 35 GLY B CA 1
ATOM 1428 C C . GLY B 1 35 ? 7.734 -7.352 12.547 1 96.94 35 GLY B C 1
ATOM 1429 O O . GLY B 1 35 ? 7.016 -6.461 13.008 1 96.94 35 GLY B O 1
ATOM 1430 N N . PRO B 1 36 ? 8.852 -7.73 13.125 1 93.94 36 PRO B N 1
ATOM 1431 C CA . PRO B 1 36 ? 9.281 -7.16 14.406 1 93.94 36 PRO B CA 1
ATOM 1432 C C . PRO B 1 36 ? 9.477 -5.648 14.336 1 93.94 36 PRO B C 1
ATOM 1434 O O . PRO B 1 36 ? 9.289 -4.949 15.336 1 93.94 36 PRO B O 1
ATOM 1437 N N . ALA B 1 37 ? 9.875 -5.148 13.234 1 92.44 37 ALA B N 1
ATOM 1438 C CA . ALA B 1 37 ? 10.148 -3.721 13.086 1 92.44 37 ALA B CA 1
ATOM 1439 C C . ALA B 1 37 ? 8.883 -2.955 12.711 1 92.44 37 ALA B C 1
ATOM 1441 O O . ALA B 1 37 ? 8.922 -1.741 12.5 1 92.44 37 ALA B O 1
ATOM 1442 N N . GLY B 1 38 ? 7.742 -3.682 12.609 1 96.44 38 GLY B N 1
ATOM 1443 C CA . GLY B 1 38 ? 6.488 -3.041 12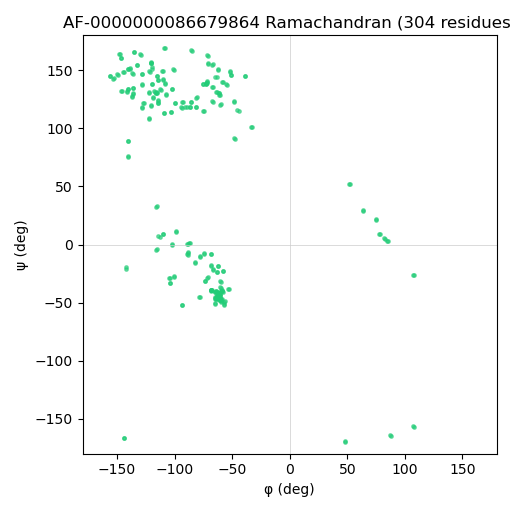.242 1 96.44 38 GLY B CA 1
ATOM 1444 C C . GLY B 1 38 ? 6.035 -3.381 10.836 1 96.44 38 GLY B C 1
ATOM 1445 O O . GLY B 1 38 ? 6.348 -4.457 10.32 1 96.44 38 GLY B O 1
ATOM 1446 N N . ALA B 1 39 ? 5.223 -2.5 10.297 1 98.06 39 ALA B N 1
ATOM 1447 C CA . ALA B 1 39 ? 4.672 -2.725 8.961 1 98.06 39 ALA B CA 1
ATOM 1448 C C . ALA B 1 39 ? 5.738 -2.527 7.891 1 98.06 39 ALA B C 1
ATOM 1450 O O . ALA B 1 39 ? 6.574 -1.627 7.996 1 98.06 39 ALA B O 1
ATOM 1451 N N . HIS B 1 40 ? 5.75 -3.359 6.965 1 98.62 40 HIS B N 1
ATOM 1452 C CA . HIS B 1 40 ? 6.512 -3.215 5.727 1 98.62 40 HIS B CA 1
ATOM 1453 C C . HIS B 1 40 ? 5.586 -3.1 4.52 1 98.62 40 HIS B C 1
ATOM 1455 O O . HIS B 1 40 ? 4.508 -3.695 4.5 1 98.62 40 HIS B O 1
ATOM 1461 N N . LEU B 1 41 ? 5.941 -2.33 3.52 1 98.75 41 LEU B N 1
ATOM 1462 C CA . LEU B 1 41 ? 5.148 -2.066 2.322 1 98.75 41 LEU B CA 1
ATOM 1463 C C . LEU B 1 41 ? 6.051 -1.885 1.105 1 98.75 41 LEU B C 1
ATOM 1465 O O . LEU B 1 41 ? 7.02 -1.122 1.151 1 98.75 41 LEU B O 1
ATOM 1469 N N . VAL B 1 42 ? 5.711 -2.541 0.078 1 97.94 42 VAL B N 1
ATOM 1470 C CA . VAL B 1 42 ? 6.469 -2.418 -1.163 1 97.94 42 VAL B CA 1
ATOM 1471 C C . VAL B 1 42 ? 5.562 -2.717 -2.355 1 97.94 42 VAL B C 1
ATOM 1473 O O . VAL B 1 42 ? 4.66 -3.553 -2.262 1 97.94 42 VAL B O 1
ATOM 1476 N N . PRO B 1 43 ? 5.73 -2.012 -3.463 1 97.19 43 PRO B N 1
ATOM 1477 C CA . PRO B 1 43 ? 5.047 -2.457 -4.68 1 97.19 43 PRO B CA 1
ATOM 1478 C C . PRO B 1 43 ? 5.707 -3.68 -5.312 1 97.19 43 PRO B C 1
ATOM 1480 O O . PRO B 1 43 ? 6.934 -3.764 -5.363 1 97.19 43 PRO B O 1
ATOM 1483 N N . LEU B 1 44 ? 4.914 -4.641 -5.77 1 97.31 44 LEU B N 1
ATOM 1484 C CA . LEU B 1 44 ? 5.406 -5.84 -6.438 1 97.31 44 LEU B CA 1
ATOM 1485 C C . LEU B 1 44 ? 4.504 -6.223 -7.605 1 97.31 44 LEU B C 1
ATOM 1487 O O . LEU B 1 44 ? 3.303 -5.941 -7.586 1 97.31 44 LEU B O 1
ATOM 1491 N N . SER B 1 45 ? 5.113 -6.859 -8.609 1 97.12 45 SER B N 1
ATOM 1492 C CA . SER B 1 45 ? 4.324 -7.5 -9.656 1 97.12 45 SER B CA 1
ATOM 1493 C C . SER B 1 45 ? 3.635 -8.758 -9.141 1 97.12 45 SER B C 1
ATOM 1495 O O . SER B 1 45 ? 4.223 -9.523 -8.375 1 97.12 45 SER B O 1
ATOM 1497 N N . LEU B 1 46 ? 2.41 -8.906 -9.586 1 98.44 46 LEU B N 1
ATOM 1498 C CA . LEU B 1 46 ? 1.604 -10.039 -9.156 1 98.44 46 LEU B CA 1
ATOM 1499 C C . LEU B 1 46 ? 1.161 -10.875 -10.359 1 98.44 46 LEU B C 1
ATOM 1501 O O . LEU B 1 46 ? 0.938 -10.344 -11.445 1 98.44 46 LEU B O 1
ATOM 1505 N N . TYR B 1 47 ? 1.04 -12.148 -10.055 1 98.69 47 TYR B N 1
ATOM 1506 C CA . TYR B 1 47 ? 0.455 -13.094 -11 1 98.69 47 TYR B CA 1
ATOM 1507 C C . TYR B 1 47 ? -0.782 -13.758 -10.406 1 98.69 47 TYR B C 1
ATOM 1509 O O . TYR B 1 47 ? -0.724 -14.336 -9.32 1 98.69 47 TYR B O 1
ATOM 1517 N N . TRP B 1 48 ? -1.938 -13.562 -11.102 1 98.56 48 TRP B N 1
ATOM 1518 C CA . TRP B 1 48 ? -3.191 -14.203 -10.719 1 98.56 48 TRP B CA 1
ATOM 1519 C C . TRP B 1 48 ? -3.355 -15.539 -11.422 1 98.56 48 TRP B C 1
ATOM 1521 O O . TRP B 1 48 ? -3.451 -15.594 -12.648 1 98.56 48 TRP B O 1
ATOM 1531 N N . THR B 1 49 ? -3.434 -16.656 -10.664 1 96.88 49 THR B N 1
ATOM 1532 C CA . THR B 1 49 ? -3.479 -18 -11.242 1 96.88 49 THR B CA 1
ATOM 1533 C C . THR B 1 49 ? -4.918 -18.422 -11.531 1 96.88 49 THR B C 1
ATOM 1535 O O . THR B 1 49 ? -5.172 -19.547 -11.953 1 96.88 49 THR B O 1
ATOM 1538 N N . GLY B 1 50 ? -5.828 -17.594 -11.25 1 95.69 50 GLY B N 1
ATOM 1539 C CA . GLY B 1 50 ? -7.246 -17.922 -11.312 1 95.69 50 GLY B CA 1
ATOM 1540 C C . GLY B 1 50 ? -7.883 -18.062 -9.938 1 95.69 50 GLY B C 1
ATOM 1541 O O . GLY B 1 50 ? -9.094 -17.891 -9.789 1 95.69 50 GLY B O 1
ATOM 1542 N N . ALA B 1 51 ? -7.047 -18.406 -8.961 1 96.69 51 ALA B N 1
ATOM 1543 C CA . ALA B 1 51 ? -7.574 -18.609 -7.613 1 96.69 51 ALA B CA 1
ATOM 1544 C C . ALA B 1 51 ? -6.602 -18.078 -6.562 1 96.69 51 ALA B C 1
ATOM 1546 O O . ALA B 1 51 ? -6.973 -17.906 -5.398 1 96.69 51 ALA B O 1
ATOM 1547 N N . ARG B 1 52 ? -5.336 -17.938 -6.938 1 98.44 52 ARG B N 1
ATOM 1548 C CA . ARG B 1 52 ? -4.273 -17.484 -6.047 1 98.44 52 ARG B CA 1
ATOM 1549 C C . ARG B 1 52 ? -3.479 -16.344 -6.68 1 98.44 52 ARG B C 1
ATOM 1551 O O . ARG B 1 52 ? -3.584 -16.094 -7.883 1 98.44 52 ARG B O 1
ATOM 1558 N N . LEU B 1 53 ? -2.756 -15.672 -5.82 1 98.69 53 LEU B N 1
ATOM 1559 C CA . LEU B 1 53 ? -1.791 -14.672 -6.25 1 98.69 53 LEU B CA 1
ATOM 1560 C C . LEU B 1 53 ? -0.363 -15.164 -6.047 1 98.69 53 LEU B C 1
ATOM 1562 O O . LEU B 1 53 ? -0.054 -15.789 -5.027 1 98.69 53 LEU B O 1
ATOM 1566 N N . ALA B 1 54 ? 0.443 -14.891 -6.992 1 98.81 54 ALA B N 1
ATOM 1567 C CA . ALA B 1 54 ? 1.864 -15.18 -6.82 1 98.81 54 ALA B CA 1
ATOM 1568 C C . ALA B 1 54 ? 2.701 -13.906 -6.926 1 98.81 54 ALA B C 1
ATOM 1570 O O . ALA B 1 54 ? 2.438 -13.047 -7.773 1 98.81 54 ALA B O 1
ATOM 1571 N N . ILE B 1 55 ? 3.666 -13.773 -6.074 1 98.75 55 ILE B N 1
ATOM 1572 C CA . ILE B 1 55 ? 4.711 -12.758 -6.176 1 98.75 55 ILE B CA 1
ATOM 1573 C C . ILE B 1 55 ? 6.078 -13.43 -6.27 1 98.75 55 ILE B C 1
ATOM 1575 O O . ILE B 1 55 ? 6.23 -14.586 -5.883 1 98.75 55 ILE B O 1
ATOM 1579 N N . ALA B 1 56 ? 7.031 -12.758 -6.816 1 98.44 56 ALA B N 1
ATOM 1580 C CA . ALA B 1 56 ? 8.43 -13.188 -6.836 1 98.44 56 ALA B CA 1
ATOM 1581 C C . ALA B 1 56 ? 9.305 -12.25 -6.016 1 98.44 56 ALA B C 1
ATOM 1583 O O . ALA B 1 56 ? 9.352 -11.047 -6.277 1 98.44 56 ALA B O 1
ATOM 1584 N N . VAL B 1 57 ? 9.969 -12.789 -5.039 1 98.06 57 VAL B N 1
ATOM 1585 C CA . VAL B 1 57 ? 10.742 -11.938 -4.141 1 98.06 57 VAL B CA 1
ATOM 1586 C C . VAL B 1 57 ? 12.078 -12.602 -3.82 1 98.06 57 VAL B C 1
ATOM 1588 O O . VAL B 1 57 ? 12.203 -13.828 -3.891 1 98.06 57 VAL B O 1
ATOM 1591 N N . ASP B 1 58 ? 13.094 -11.758 -3.531 1 97 58 ASP B N 1
ATOM 1592 C CA . ASP B 1 58 ? 14.328 -12.234 -2.91 1 97 58 ASP B CA 1
ATOM 1593 C C . ASP B 1 58 ? 14.047 -12.844 -1.54 1 97 58 ASP B C 1
ATOM 1595 O O . ASP B 1 58 ? 13.383 -12.234 -0.704 1 97 58 ASP B O 1
ATOM 1599 N N . LEU B 1 59 ? 14.523 -14.016 -1.308 1 96.88 59 LEU B N 1
ATOM 1600 C CA . LEU B 1 59 ? 14.289 -14.719 -0.048 1 96.88 59 LEU B CA 1
ATOM 1601 C C . LEU B 1 59 ? 14.883 -13.938 1.122 1 96.88 59 LEU B C 1
ATOM 1603 O O . LEU B 1 59 ? 14.477 -14.133 2.27 1 96.88 59 LEU B O 1
ATOM 1607 N N . ALA B 1 60 ? 15.781 -13.047 0.843 1 96.44 60 ALA B N 1
ATOM 1608 C CA . ALA B 1 60 ? 16.406 -12.242 1.884 1 96.44 60 ALA B CA 1
ATOM 1609 C C . ALA B 1 60 ? 15.602 -10.977 2.164 1 96.44 60 ALA B C 1
ATOM 1611 O O . ALA B 1 60 ? 15.898 -10.234 3.105 1 96.44 60 ALA B O 1
ATOM 1612 N N . SER B 1 61 ? 14.641 -10.734 1.417 1 97.19 61 SER B N 1
ATOM 1613 C CA . SER B 1 61 ? 13.867 -9.5 1.56 1 97.19 61 SER B CA 1
ATOM 1614 C C . SER B 1 61 ? 13.023 -9.516 2.828 1 97.19 61 SER B C 1
ATOM 1616 O O . SER B 1 61 ? 12.695 -10.586 3.344 1 97.19 61 SER B O 1
ATOM 1618 N N . VAL B 1 62 ? 12.703 -8.383 3.309 1 97.88 62 VAL B N 1
ATOM 1619 C CA . VAL B 1 62 ? 11.82 -8.211 4.461 1 97.88 62 VAL B CA 1
ATOM 1620 C C . VAL B 1 62 ? 10.469 -8.852 4.176 1 97.88 62 VAL B C 1
ATOM 1622 O O . VAL B 1 62 ? 9.898 -9.531 5.035 1 97.88 62 VAL B O 1
ATOM 1625 N N . THR B 1 63 ? 9.945 -8.695 2.934 1 98.38 63 THR B N 1
ATOM 1626 C CA . THR B 1 63 ? 8.656 -9.266 2.549 1 98.38 63 THR B CA 1
ATOM 1627 C C . THR B 1 63 ? 8.672 -10.781 2.689 1 98.38 63 THR B C 1
ATOM 1629 O O . THR B 1 63 ? 7.777 -11.367 3.297 1 98.38 63 THR B O 1
ATOM 1632 N N . ALA B 1 64 ? 9.695 -11.375 2.154 1 98.44 64 ALA B N 1
ATOM 1633 C CA . ALA B 1 64 ? 9.797 -12.828 2.229 1 98.44 64 ALA B CA 1
ATOM 1634 C C . ALA B 1 64 ? 9.883 -13.305 3.678 1 98.44 64 ALA B C 1
ATOM 1636 O O . ALA B 1 64 ? 9.188 -14.242 4.07 1 98.44 64 ALA B O 1
ATOM 1637 N N . ARG B 1 65 ? 10.68 -12.641 4.469 1 98.25 65 ARG B N 1
ATOM 1638 C CA . ARG B 1 65 ? 10.852 -13.023 5.867 1 98.25 65 ARG B CA 1
ATOM 1639 C C . ARG B 1 65 ? 9.555 -12.852 6.648 1 98.25 65 ARG B C 1
ATOM 1641 O O . ARG B 1 65 ? 9.188 -13.719 7.441 1 98.25 65 ARG B O 1
ATOM 1648 N N . ASN B 1 66 ? 8.898 -11.742 6.461 1 98.69 66 ASN B N 1
ATOM 1649 C CA . ASN B 1 66 ? 7.648 -11.484 7.164 1 98.69 66 ASN B CA 1
ATOM 1650 C C . ASN B 1 66 ? 6.594 -12.539 6.82 1 98.69 66 ASN B C 1
ATOM 1652 O O . ASN B 1 66 ? 5.895 -13.031 7.707 1 98.69 66 ASN B O 1
ATOM 1656 N N . ILE B 1 67 ? 6.473 -12.836 5.516 1 98.62 67 ILE B N 1
ATOM 1657 C CA . ILE B 1 67 ? 5.457 -13.789 5.09 1 98.62 67 ILE B CA 1
ATOM 1658 C C . ILE B 1 67 ? 5.816 -15.188 5.594 1 98.62 67 ILE B C 1
ATOM 1660 O O . ILE B 1 67 ? 4.941 -15.953 6.012 1 98.62 67 ILE B O 1
ATOM 1664 N N . ALA B 1 68 ? 7.07 -15.547 5.566 1 97.81 68 ALA B N 1
ATOM 1665 C CA . ALA B 1 68 ? 7.504 -16.828 6.105 1 97.81 68 ALA B CA 1
ATOM 1666 C C . ALA B 1 68 ? 7.137 -16.953 7.578 1 97.81 68 ALA B C 1
ATOM 1668 O O . ALA B 1 68 ? 6.75 -18.031 8.039 1 97.81 68 ALA B O 1
ATOM 1669 N N . ALA B 1 69 ? 7.27 -15.898 8.328 1 97.5 69 ALA B N 1
ATOM 1670 C CA . ALA B 1 69 ? 7.047 -15.914 9.773 1 97.5 69 ALA B CA 1
ATOM 1671 C C . ALA B 1 69 ? 5.555 -1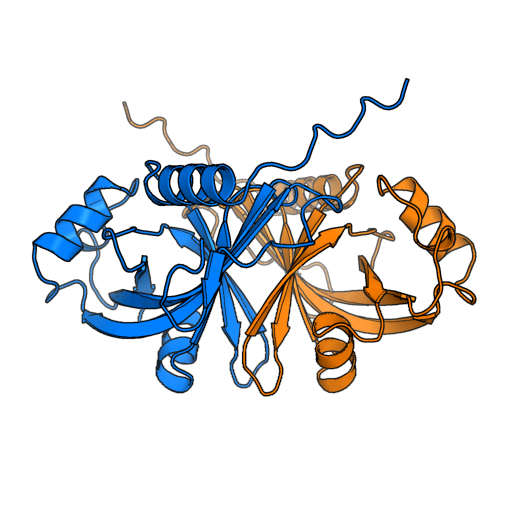5.883 10.094 1 97.5 69 ALA B C 1
ATOM 1673 O O . ALA B 1 69 ? 5.086 -16.625 10.969 1 97.5 69 ALA B O 1
ATOM 1674 N N . SER B 1 70 ? 4.754 -15.055 9.469 1 96.94 70 SER B N 1
ATOM 1675 C CA . SER B 1 70 ? 3.363 -14.812 9.852 1 96.94 70 SER B CA 1
ATOM 1676 C C . SER B 1 70 ? 2.404 -15.594 8.953 1 96.94 70 SER B C 1
ATOM 1678 O O . SER B 1 70 ? 1.249 -15.812 9.32 1 96.94 70 SER B O 1
ATOM 1680 N N . GLY B 1 71 ? 2.887 -15.852 7.715 1 97.94 71 GLY B N 1
ATOM 1681 C CA . GLY B 1 71 ? 2.041 -16.484 6.715 1 97.94 71 GLY B CA 1
ATOM 1682 C C . GLY B 1 71 ? 1.046 -15.523 6.086 1 97.94 71 GLY B C 1
ATOM 1683 O O . GLY B 1 71 ? 0.15 -15.938 5.352 1 97.94 71 GLY B O 1
ATOM 1684 N N . ARG B 1 72 ? 1.206 -14.234 6.379 1 98.38 72 ARG B N 1
ATOM 1685 C CA . ARG B 1 72 ? 0.13 -13.328 6 1 98.38 72 ARG B CA 1
ATOM 1686 C C . ARG B 1 72 ? 0.667 -12.148 5.199 1 98.38 72 ARG B C 1
ATOM 1688 O O . ARG B 1 72 ? 1.792 -11.695 5.426 1 98.38 72 ARG B O 1
ATOM 1695 N N . ALA B 1 73 ? -0.129 -11.68 4.285 1 98.81 73 ALA B N 1
ATOM 1696 C CA . ALA B 1 73 ? 0.082 -10.43 3.557 1 98.81 73 ALA B CA 1
ATOM 1697 C C . ALA B 1 73 ? -1.243 -9.734 3.271 1 98.81 73 ALA B C 1
ATOM 1699 O O . ALA B 1 73 ? -2.291 -10.375 3.195 1 98.81 73 ALA B O 1
ATOM 1700 N N . ARG B 1 74 ? -1.26 -8.477 3.223 1 98.88 74 ARG B N 1
ATOM 1701 C CA . ARG B 1 74 ? -2.379 -7.68 2.73 1 98.88 74 ARG B CA 1
ATOM 1702 C C . ARG B 1 74 ? -1.981 -6.887 1.489 1 98.88 74 ARG B C 1
ATOM 1704 O O . ARG B 1 74 ? -0.939 -6.23 1.473 1 98.88 74 ARG B O 1
ATOM 1711 N N . ILE B 1 75 ? -2.799 -6.965 0.436 1 98.88 75 ILE B N 1
ATOM 1712 C CA . ILE B 1 75 ? -2.445 -6.457 -0.886 1 98.88 75 ILE B CA 1
ATOM 1713 C C . ILE B 1 75 ? -3.477 -5.426 -1.335 1 98.88 75 ILE B C 1
ATOM 1715 O O . ILE B 1 75 ? -4.684 -5.641 -1.191 1 98.88 75 ILE B O 1
ATOM 1719 N N . GLY B 1 76 ? -3.016 -4.277 -1.794 1 98.62 76 GLY B N 1
ATOM 1720 C CA . GLY B 1 76 ? -3.859 -3.264 -2.404 1 98.62 76 GLY B CA 1
ATOM 1721 C C . GLY B 1 76 ? -3.67 -3.15 -3.904 1 98.62 76 GLY B C 1
ATOM 1722 O O . GLY B 1 76 ? -2.541 -3.043 -4.387 1 98.62 76 GLY B O 1
ATOM 1723 N N . LEU B 1 77 ? -4.742 -3.188 -4.672 1 98.19 77 LEU B N 1
ATOM 1724 C CA . LEU B 1 77 ? -4.734 -3.055 -6.125 1 98.19 77 LEU B CA 1
ATOM 1725 C C . LEU B 1 77 ? -5.578 -1.864 -6.566 1 98.19 77 LEU B C 1
ATOM 1727 O O . LEU B 1 77 ? -6.508 -1.463 -5.863 1 98.19 77 LEU B O 1
ATOM 1731 N N . GLY B 1 78 ? -5.234 -1.328 -7.82 1 94.75 78 GLY B N 1
ATOM 1732 C CA . GLY B 1 78 ? -6.016 -0.254 -8.414 1 94.75 78 GLY B CA 1
ATOM 1733 C C . GLY B 1 78 ? -5.551 1.126 -7.988 1 94.75 78 GLY B C 1
ATOM 1734 O O . GLY B 1 78 ? -4.391 1.308 -7.613 1 94.75 78 GLY B O 1
ATOM 1735 N N . THR B 1 79 ? -6.414 2.057 -8.242 1 93.38 79 THR B N 1
ATOM 1736 C CA . THR B 1 79 ? -6.168 3.406 -7.746 1 93.38 79 THR B CA 1
ATOM 1737 C C . THR B 1 79 ? -6.668 3.553 -6.312 1 93.38 79 THR B C 1
ATOM 1739 O O . THR B 1 79 ? -7.395 2.693 -5.812 1 93.38 79 THR B O 1
ATOM 1742 N N . THR B 1 80 ? -6.297 4.582 -5.66 1 93.94 80 THR B N 1
ATOM 1743 C CA . THR B 1 80 ? -6.711 4.82 -4.281 1 93.94 80 THR B CA 1
ATOM 1744 C C . THR B 1 80 ? -8.203 5.129 -4.211 1 93.94 80 THR B C 1
ATOM 1746 O O . THR B 1 80 ? -8.797 5.117 -3.133 1 93.94 80 THR B O 1
ATOM 1749 N N . ARG B 1 81 ? -8.891 5.312 -5.359 1 92.81 81 ARG B N 1
ATOM 1750 C CA . ARG B 1 81 ? -10.305 5.668 -5.375 1 92.81 81 ARG B CA 1
ATOM 1751 C C . ARG B 1 81 ? -11.141 4.559 -6 1 92.81 81 ARG B C 1
ATOM 1753 O O . ARG B 1 81 ? -12.359 4.699 -6.145 1 92.81 81 ARG B O 1
ATOM 1760 N N . ASP B 1 82 ? -10.586 3.602 -6.461 1 95.25 82 ASP B N 1
ATOM 1761 C CA . ASP B 1 82 ? -11.164 2.359 -6.965 1 95.25 82 ASP B CA 1
ATOM 1762 C C . ASP B 1 82 ? -10.312 1.155 -6.574 1 95.25 82 ASP B C 1
ATOM 1764 O O . ASP B 1 82 ? -9.484 0.694 -7.363 1 95.25 82 ASP B O 1
ATOM 1768 N N . VAL B 1 83 ? -10.656 0.64 -5.391 1 96.75 83 VAL B N 1
ATOM 1769 C CA . VAL B 1 83 ? -9.656 -0.159 -4.691 1 96.75 83 VAL B CA 1
ATOM 1770 C C . VAL B 1 83 ? -10.125 -1.607 -4.59 1 96.75 83 VAL B C 1
ATOM 1772 O O . VAL B 1 83 ? -11.32 -1.866 -4.41 1 96.75 83 VAL B O 1
ATOM 1775 N N . VAL B 1 84 ? -9.195 -2.477 -4.746 1 98.31 84 VAL B N 1
ATOM 1776 C CA . VAL B 1 84 ? -9.336 -3.869 -4.328 1 98.31 84 VAL B CA 1
ATOM 1777 C C . VAL B 1 84 ? -8.344 -4.164 -3.201 1 98.31 84 VAL B C 1
ATOM 1779 O O . VAL B 1 84 ? -7.145 -3.902 -3.332 1 98.31 84 VAL B O 1
ATOM 1782 N N . MET B 1 85 ? -8.836 -4.633 -2.096 1 98.5 85 MET B N 1
ATOM 1783 C CA . MET B 1 85 ? -8 -5.051 -0.973 1 98.5 85 MET B CA 1
ATOM 1784 C C . MET B 1 85 ? -8.094 -6.559 -0.757 1 98.5 85 MET B C 1
ATOM 1786 O O . MET B 1 85 ? -9.195 -7.113 -0.715 1 98.5 85 MET B O 1
ATOM 1790 N N . ILE B 1 86 ? -6.938 -7.164 -0.588 1 98.81 86 ILE B N 1
ATOM 1791 C CA . ILE B 1 86 ? -6.902 -8.617 -0.47 1 98.81 86 ILE B CA 1
ATOM 1792 C C . ILE B 1 86 ? -6.121 -9.016 0.778 1 98.81 86 ILE B C 1
ATOM 1794 O O . ILE B 1 86 ? -4.945 -8.672 0.917 1 98.81 86 ILE B O 1
ATOM 1798 N N . ASP B 1 87 ? -6.793 -9.672 1.689 1 98.81 87 ASP B N 1
ATOM 1799 C CA . ASP B 1 87 ? -6.086 -10.422 2.721 1 98.81 87 ASP B CA 1
ATOM 1800 C C . ASP B 1 87 ? -5.738 -11.828 2.234 1 98.81 87 ASP B C 1
ATOM 1802 O O . ASP B 1 87 ? -6.613 -12.578 1.797 1 98.81 87 ASP B O 1
ATOM 1806 N N . ALA B 1 88 ? -4.453 -12.133 2.268 1 98.81 88 ALA B N 1
ATOM 1807 C CA . ALA B 1 88 ? -4.039 -13.422 1.724 1 98.81 88 ALA B CA 1
ATOM 1808 C C . ALA B 1 88 ? -3.092 -14.148 2.68 1 98.81 88 ALA B C 1
ATOM 1810 O O . ALA B 1 88 ? -2.43 -13.508 3.504 1 98.81 88 ALA B O 1
ATOM 1811 N N . THR B 1 89 ? -3.066 -15.469 2.588 1 98.81 89 THR B N 1
ATOM 1812 C CA . THR B 1 89 ? -2.16 -16.312 3.365 1 98.81 89 THR B CA 1
ATOM 1813 C C . THR B 1 89 ? -1.253 -17.125 2.447 1 98.81 89 THR B C 1
ATOM 1815 O O . THR B 1 89 ? -1.635 -17.453 1.322 1 98.81 89 THR B O 1
ATOM 1818 N N . LEU B 1 90 ? -0.107 -17.406 2.982 1 98.81 90 LEU B N 1
ATOM 1819 C CA . LEU B 1 90 ? 0.865 -18.172 2.217 1 98.81 90 LEU B CA 1
ATOM 1820 C C . LEU B 1 90 ? 0.367 -19.594 1.98 1 98.81 90 LEU B C 1
ATOM 1822 O O . LEU B 1 90 ? 0.013 -20.297 2.93 1 98.81 90 LEU B O 1
ATOM 1826 N N . ASP B 1 91 ? 0.28 -19.984 0.79 1 98.56 91 ASP B N 1
ATOM 1827 C CA . ASP B 1 91 ? -0.052 -21.359 0.402 1 98.56 91 ASP B CA 1
ATOM 1828 C C . ASP B 1 91 ? 1.211 -22.188 0.175 1 98.56 91 ASP B C 1
ATOM 1830 O O . ASP B 1 91 ? 1.37 -23.25 0.762 1 98.56 91 ASP B O 1
ATOM 1834 N N . THR B 1 92 ? 2.127 -21.672 -0.659 1 97.81 92 THR B N 1
ATOM 1835 C CA . THR B 1 92 ? 3.391 -22.344 -0.947 1 97.81 92 THR B CA 1
ATOM 1836 C C . THR B 1 92 ? 4.484 -21.328 -1.254 1 97.81 92 THR B C 1
ATOM 1838 O O . THR B 1 92 ? 4.203 -20.219 -1.708 1 97.81 92 THR B O 1
ATOM 1841 N N . ALA B 1 93 ? 5.629 -21.641 -0.891 1 98.19 93 ALA B N 1
ATOM 1842 C CA . ALA B 1 93 ? 6.855 -20.953 -1.291 1 98.19 93 ALA B CA 1
ATOM 1843 C C . ALA B 1 93 ? 7.793 -21.891 -2.043 1 98.19 93 ALA B C 1
ATOM 1845 O O . ALA B 1 93 ? 8.109 -22.984 -1.558 1 98.19 93 ALA B O 1
ATOM 1846 N N . VAL B 1 94 ? 8.195 -21.453 -3.229 1 97.88 94 VAL B N 1
ATOM 1847 C CA . VAL B 1 94 ? 9.039 -22.328 -4.039 1 97.88 94 VAL B CA 1
ATOM 1848 C C . VAL B 1 94 ? 10.188 -21.531 -4.645 1 97.88 94 VAL B C 1
ATOM 1850 O O . VAL B 1 94 ? 9.961 -20.469 -5.25 1 97.88 94 VAL B O 1
ATOM 1853 N N . PRO B 1 95 ? 11.398 -22.047 -4.477 1 97.94 95 PRO B N 1
ATOM 1854 C CA . PRO B 1 95 ? 12.484 -21.375 -5.195 1 97.94 95 PRO B CA 1
ATOM 1855 C C . PRO B 1 95 ? 12.219 -21.25 -6.695 1 97.94 95 PRO B C 1
ATOM 1857 O O . PRO B 1 95 ? 11.68 -22.172 -7.305 1 97.94 95 PRO B O 1
ATOM 1860 N N . VAL B 1 96 ? 12.555 -20.047 -7.18 1 97.94 96 VAL B N 1
ATOM 1861 C CA . VAL B 1 96 ? 12.312 -19.781 -8.594 1 97.94 96 VAL B CA 1
ATOM 1862 C C . VAL B 1 96 ? 12.945 -20.875 -9.445 1 97.94 96 VAL B C 1
ATOM 1864 O O . VAL B 1 96 ? 12.344 -21.359 -10.406 1 97.94 96 VAL B O 1
ATOM 1867 N N . ALA B 1 97 ? 14.102 -21.375 -9.094 1 95.5 97 ALA B N 1
ATOM 1868 C CA . ALA B 1 97 ? 14.859 -22.375 -9.844 1 95.5 97 ALA B CA 1
ATOM 1869 C C . ALA B 1 97 ? 14.125 -23.703 -9.859 1 95.5 97 ALA B C 1
ATOM 1871 O O . ALA B 1 97 ? 14.336 -24.531 -10.758 1 95.5 97 ALA B O 1
ATOM 1872 N N . ASP B 1 98 ? 13.234 -23.953 -8.922 1 96.69 98 ASP B N 1
ATOM 1873 C CA . ASP B 1 98 ? 12.562 -25.234 -8.758 1 96.69 98 ASP B CA 1
ATOM 1874 C C . ASP B 1 98 ? 11.07 -25.125 -9.062 1 96.69 98 ASP B C 1
ATOM 1876 O O . ASP B 1 98 ? 10.312 -26.062 -8.812 1 96.69 98 ASP B O 1
ATOM 1880 N N . ALA B 1 99 ? 10.648 -24 -9.523 1 97.25 99 ALA B N 1
ATOM 1881 C CA . ALA B 1 99 ? 9.219 -23.734 -9.641 1 97.25 99 ALA B CA 1
ATOM 1882 C C . ALA B 1 99 ? 8.594 -24.547 -10.773 1 97.25 99 ALA B C 1
ATOM 1884 O O . ALA B 1 99 ? 9.203 -24.719 -11.828 1 97.25 99 ALA B O 1
ATOM 1885 N N . PRO B 1 100 ? 7.379 -25.094 -10.508 1 97.31 100 PRO B N 1
ATOM 1886 C CA . PRO B 1 100 ? 6.664 -25.719 -11.617 1 97.31 100 PRO B CA 1
ATOM 1887 C C . PRO B 1 100 ? 6.543 -24.812 -12.836 1 97.31 100 PRO B C 1
ATOM 1889 O O . PRO B 1 100 ? 6.402 -23.594 -12.688 1 97.31 100 PRO B O 1
ATOM 1892 N N . ALA B 1 101 ? 6.516 -25.375 -13.992 1 97.06 101 ALA B N 1
ATOM 1893 C CA . ALA B 1 101 ? 6.504 -24.625 -15.25 1 97.06 101 ALA B CA 1
ATOM 1894 C C . ALA B 1 101 ? 5.27 -23.734 -15.352 1 97.06 101 ALA B C 1
ATOM 1896 O O . ALA B 1 101 ? 5.348 -22.609 -15.828 1 97.06 101 ALA B O 1
ATOM 1897 N N . ASP B 1 102 ? 4.184 -24.234 -15 1 97.12 102 ASP B N 1
ATOM 1898 C CA . ASP B 1 102 ? 2.947 -23.469 -15.125 1 97.12 102 ASP B CA 1
ATOM 1899 C C . ASP B 1 102 ? 3.002 -22.203 -14.281 1 97.12 102 ASP B C 1
ATOM 1901 O O . ASP B 1 102 ? 2.535 -21.141 -14.711 1 97.12 102 ASP B O 1
ATOM 1905 N N . LEU B 1 103 ? 3.525 -22.328 -13.078 1 97.69 103 LEU B N 1
ATOM 1906 C CA . LEU B 1 103 ? 3.676 -21.156 -12.219 1 97.69 103 LEU B CA 1
ATOM 1907 C C . LEU B 1 103 ? 4.664 -20.156 -12.82 1 97.69 103 LEU B C 1
ATOM 1909 O O . LEU B 1 103 ? 4.355 -18.969 -12.945 1 97.69 103 LEU B O 1
ATOM 1913 N N . ALA B 1 104 ? 5.809 -20.625 -13.195 1 98 104 ALA B N 1
ATOM 1914 C CA . ALA B 1 104 ? 6.867 -19.766 -13.727 1 98 104 ALA B CA 1
ATOM 1915 C C . ALA B 1 104 ? 6.441 -19.125 -15.039 1 98 104 ALA B C 1
ATOM 1917 O O . ALA B 1 104 ? 6.621 -17.922 -15.234 1 98 104 ALA B O 1
ATOM 1918 N N . ASP B 1 105 ? 5.863 -19.906 -15.938 1 98.12 105 ASP B N 1
ATOM 1919 C CA . ASP B 1 105 ? 5.402 -19.391 -17.219 1 98.12 105 ASP B CA 1
ATOM 1920 C C . ASP B 1 105 ? 4.262 -18.391 -17.031 1 98.12 105 ASP B C 1
ATOM 1922 O O . ASP B 1 105 ? 4.215 -17.359 -17.719 1 98.12 105 ASP B O 1
ATOM 1926 N N . GLY B 1 106 ? 3.328 -18.797 -16.203 1 98.12 106 GLY B N 1
ATOM 1927 C CA . GLY B 1 106 ? 2.225 -17.891 -15.93 1 98.12 106 GLY B CA 1
ATOM 1928 C C . GLY B 1 106 ? 2.68 -16.547 -15.414 1 98.12 106 GLY B C 1
ATOM 1929 O O . GLY B 1 106 ? 2.236 -15.5 -15.906 1 98.12 106 GLY B O 1
ATOM 1930 N N . TYR B 1 107 ? 3.537 -16.578 -14.445 1 98.31 107 TYR B N 1
ATOM 1931 C CA . TYR B 1 107 ? 4.078 -15.336 -13.898 1 98.31 107 TYR B CA 1
ATOM 1932 C C . TYR B 1 107 ? 4.746 -14.508 -14.984 1 98.31 107 TYR B C 1
ATOM 1934 O O . TYR B 1 107 ? 4.453 -13.32 -15.133 1 98.31 107 TYR B O 1
ATOM 1942 N N . ALA B 1 108 ? 5.586 -15.078 -15.703 1 97.62 108 ALA B N 1
ATOM 1943 C CA . ALA B 1 108 ? 6.324 -14.375 -16.75 1 97.62 108 ALA B CA 1
ATOM 1944 C C . ALA B 1 108 ? 5.375 -13.797 -17.797 1 97.62 108 ALA B C 1
ATOM 1946 O O . ALA B 1 108 ? 5.621 -12.719 -18.344 1 97.62 108 ALA B O 1
ATOM 1947 N N . THR B 1 109 ? 4.367 -14.516 -18.062 1 97.38 109 THR B N 1
ATOM 1948 C CA . THR B 1 109 ? 3.408 -14.094 -19.078 1 97.38 109 THR B CA 1
ATOM 1949 C C . THR B 1 109 ? 2.637 -12.859 -18.609 1 97.38 109 THR B C 1
ATOM 1951 O O . THR B 1 109 ? 2.373 -11.953 -19.406 1 97.38 109 THR B O 1
ATOM 1954 N N . GLN B 1 110 ? 2.277 -12.82 -17.359 1 97.5 110 GLN B N 1
ATOM 1955 C CA . GLN B 1 110 ? 1.462 -11.711 -16.875 1 97.5 110 GLN B CA 1
ATOM 1956 C C . GLN B 1 110 ? 2.334 -10.547 -16.422 1 97.5 110 GLN B C 1
ATOM 1958 O O . GLN B 1 110 ? 1.824 -9.477 -16.094 1 97.5 110 GLN B O 1
ATOM 1963 N N . SER B 1 111 ? 3.6 -10.711 -16.344 1 95.19 111 SER B N 1
ATOM 1964 C CA . SER B 1 111 ? 4.508 -9.688 -15.836 1 95.19 111 SER B CA 1
ATOM 1965 C C . SER B 1 111 ? 5.348 -9.094 -16.969 1 95.19 111 SER B C 1
ATOM 1967 O O . SER B 1 111 ? 5.309 -9.578 -18.094 1 95.19 111 SER B O 1
ATOM 1969 N N . ASP B 1 112 ? 6.027 -8.039 -16.703 1 93.12 112 ASP B N 1
ATOM 1970 C CA . ASP B 1 112 ? 6.949 -7.457 -17.672 1 93.12 112 ASP B CA 1
ATOM 1971 C C . ASP B 1 112 ? 8.391 -7.883 -17.391 1 93.12 112 ASP B C 1
ATOM 1973 O O . ASP B 1 112 ? 9.336 -7.289 -17.906 1 93.12 112 ASP B O 1
ATOM 1977 N N . TRP B 1 113 ? 8.57 -8.852 -16.5 1 91.81 113 TRP B N 1
ATOM 1978 C CA . TRP B 1 113 ? 9.883 -9.43 -16.234 1 91.81 113 TRP B CA 1
ATOM 1979 C C . TRP B 1 113 ? 9.758 -10.914 -15.883 1 91.81 113 TRP B C 1
ATOM 1981 O O . TRP B 1 113 ? 8.664 -11.398 -15.578 1 91.81 113 TRP B O 1
ATOM 1991 N N . ASP B 1 114 ? 10.828 -11.617 -16 1 95.88 114 ASP B N 1
ATOM 1992 C CA . ASP B 1 114 ? 10.898 -13.047 -15.734 1 95.88 114 ASP B CA 1
ATOM 1993 C C . ASP B 1 114 ? 11.945 -13.352 -14.664 1 95.88 114 ASP B C 1
ATOM 1995 O O . ASP B 1 114 ? 13.148 -13.281 -14.93 1 95.88 114 ASP B O 1
ATOM 1999 N N . PRO B 1 115 ? 11.461 -13.75 -13.414 1 95.81 115 PRO B N 1
ATOM 2000 C CA . PRO B 1 115 ? 12.406 -14.023 -12.328 1 95.81 115 PRO B CA 1
ATOM 2001 C C . PRO B 1 115 ? 13.414 -15.109 -12.68 1 95.81 115 PRO B C 1
ATOM 2003 O O . PRO B 1 115 ? 14.477 -15.203 -12.055 1 95.81 115 PRO B O 1
ATOM 2006 N N . ARG B 1 116 ? 13.078 -15.93 -13.594 1 96.19 116 ARG B N 1
ATOM 2007 C CA . ARG B 1 116 ? 13.938 -17.047 -13.961 1 96.19 116 ARG B CA 1
ATOM 2008 C C . ARG B 1 116 ? 15.211 -16.547 -14.641 1 96.19 116 ARG B C 1
ATOM 2010 O O . ARG B 1 116 ? 16.188 -17.297 -14.758 1 96.19 116 ARG B O 1
ATOM 2017 N N . GLN B 1 117 ? 15.219 -15.352 -15.102 1 92.56 117 GLN B N 1
ATOM 2018 C CA . GLN B 1 117 ? 16.391 -14.797 -15.75 1 92.56 117 GLN B CA 1
ATOM 2019 C C . GLN B 1 117 ? 17.5 -14.508 -14.734 1 92.56 117 GLN B C 1
ATOM 2021 O O . GLN B 1 117 ? 18.672 -14.461 -15.086 1 92.56 117 GLN B O 1
ATOM 2026 N N . SER B 1 118 ? 17.297 -14.227 -13.531 1 84.19 118 SER B N 1
ATOM 2027 C CA . SER B 1 118 ? 18.203 -14.086 -12.391 1 84.19 118 SER B CA 1
ATOM 2028 C C . SER B 1 118 ? 17.578 -14.672 -11.125 1 84.19 118 SER B C 1
ATOM 2030 O O . SER B 1 118 ? 17.234 -13.93 -10.203 1 84.19 118 SER B O 1
ATOM 2032 N N . PRO B 1 119 ? 17.609 -15.977 -11.117 1 82.5 119 PRO B N 1
ATOM 2033 C CA . PRO B 1 119 ? 16.766 -16.672 -10.141 1 82.5 119 PRO B CA 1
ATOM 2034 C C . PRO B 1 119 ? 17.406 -16.766 -8.758 1 82.5 119 PRO B C 1
ATOM 2036 O O . PRO B 1 119 ? 16.734 -17.062 -7.777 1 82.5 119 PRO B O 1
ATOM 2039 N N . ASP B 1 120 ? 18.734 -16.516 -8.719 1 86.44 120 ASP B N 1
ATOM 2040 C CA . ASP B 1 120 ? 19.422 -16.828 -7.469 1 86.44 120 ASP B CA 1
ATOM 2041 C C . ASP B 1 120 ? 18.844 -16.031 -6.309 1 86.44 120 ASP B C 1
ATOM 2043 O O . ASP B 1 120 ? 18.781 -14.797 -6.363 1 86.44 120 ASP B O 1
ATOM 2047 N N . GLY B 1 121 ? 18.375 -16.828 -5.344 1 94.06 121 GLY B N 1
ATOM 2048 C CA . GLY B 1 121 ? 17.875 -16.234 -4.113 1 94.06 121 GLY B CA 1
ATOM 2049 C C . GLY B 1 121 ? 16.422 -15.789 -4.203 1 94.06 121 GLY B C 1
ATOM 2050 O O . GLY B 1 121 ? 15.891 -15.211 -3.256 1 94.06 121 GLY B O 1
ATOM 2051 N N . TYR B 1 122 ? 15.812 -16.062 -5.336 1 97.38 122 TYR B N 1
ATOM 2052 C CA . TYR B 1 122 ? 14.422 -15.656 -5.484 1 97.38 122 TYR B CA 1
ATOM 2053 C C . TYR B 1 122 ? 13.477 -16.844 -5.277 1 97.38 122 TYR B C 1
ATOM 2055 O O . TYR B 1 122 ? 13.844 -17.984 -5.547 1 97.38 122 TYR B O 1
ATOM 2063 N N . ALA B 1 123 ? 12.305 -16.562 -4.809 1 98.5 123 ALA B N 1
ATOM 2064 C CA . ALA B 1 123 ? 11.227 -17.531 -4.684 1 98.5 123 ALA B CA 1
ATOM 2065 C C . ALA B 1 123 ? 9.898 -16.938 -5.137 1 98.5 123 ALA B C 1
ATOM 2067 O O . ALA B 1 123 ? 9.695 -15.719 -5.07 1 98.5 123 ALA B O 1
ATOM 2068 N N . TYR B 1 124 ? 9.094 -17.797 -5.684 1 98.62 124 TYR B N 1
ATOM 2069 C CA . TYR B 1 124 ? 7.676 -17.469 -5.797 1 98.62 124 TYR B CA 1
ATOM 2070 C C . TYR B 1 124 ? 6.949 -17.734 -4.484 1 98.62 124 TYR B C 1
ATOM 2072 O O . TYR B 1 124 ? 7.074 -18.812 -3.9 1 98.62 124 TYR B O 1
ATOM 2080 N N . LEU B 1 125 ? 6.273 -16.797 -3.975 1 98.88 125 LEU B N 1
ATOM 2081 C CA . LEU B 1 125 ? 5.316 -16.984 -2.891 1 98.88 125 LEU B CA 1
ATOM 2082 C C . LEU B 1 125 ? 3.887 -16.969 -3.422 1 98.88 125 LEU B C 1
ATOM 2084 O O . LEU B 1 125 ? 3.436 -15.977 -3.992 1 98.88 125 LEU B O 1
ATOM 2088 N N . VAL B 1 126 ? 3.262 -18.094 -3.303 1 98.88 126 VAL B N 1
ATOM 2089 C CA . VAL B 1 126 ? 1.877 -18.25 -3.74 1 98.88 126 VAL B CA 1
ATOM 2090 C C . VAL B 1 126 ? 0.936 -17.984 -2.564 1 98.88 126 VAL B C 1
ATOM 2092 O O . VAL B 1 126 ? 1.032 -18.656 -1.529 1 98.88 126 VAL B O 1
ATOM 2095 N N . LEU B 1 127 ? 0.052 -17.031 -2.742 1 98.88 127 LEU B N 1
ATOM 2096 C CA . LEU B 1 127 ? -0.8 -16.531 -1.672 1 98.88 127 LEU B CA 1
ATOM 2097 C C . LEU B 1 127 ? -2.268 -16.828 -1.958 1 98.88 127 LEU B C 1
ATOM 2099 O O . LEU B 1 127 ? -2.76 -16.562 -3.055 1 98.88 127 LEU B O 1
ATOM 2103 N N . ALA B 1 128 ? -2.922 -17.375 -0.996 1 98.88 128 ALA B N 1
ATOM 2104 C CA . ALA B 1 128 ? -4.348 -17.672 -1.112 1 98.88 128 ALA B CA 1
ATOM 2105 C C . ALA B 1 128 ? -5.191 -16.531 -0.543 1 98.88 128 ALA B C 1
ATOM 2107 O O . ALA B 1 128 ? -5.113 -16.234 0.651 1 98.88 128 ALA B O 1
ATOM 2108 N N . PRO B 1 129 ? -6.016 -15.898 -1.421 1 98.81 129 PRO B N 1
ATOM 2109 C CA . PRO B 1 129 ? -6.918 -14.898 -0.855 1 98.81 129 PRO B CA 1
ATOM 2110 C C . PRO B 1 129 ? -7.891 -15.484 0.168 1 98.81 129 PRO B C 1
ATOM 2112 O O . PRO B 1 129 ? -8.492 -16.531 -0.078 1 98.81 129 PRO B O 1
ATOM 2115 N N . GLN B 1 130 ? -7.984 -14.875 1.312 1 98.75 130 GLN B N 1
ATOM 2116 C CA . GLN B 1 130 ? -8.961 -15.234 2.338 1 98.75 130 GLN B CA 1
ATOM 2117 C C . GLN B 1 130 ? -10.109 -14.234 2.379 1 98.75 130 GLN B C 1
ATOM 2119 O O . GLN B 1 130 ? -11.234 -14.594 2.727 1 98.75 130 GLN B O 1
ATOM 2124 N N . ARG B 1 131 ? -9.828 -13.039 2.109 1 98.62 131 ARG B N 1
ATOM 2125 C CA . ARG B 1 131 ? -10.797 -11.953 2.043 1 98.62 131 ARG B CA 1
ATOM 2126 C C . ARG B 1 131 ? -10.492 -11.008 0.888 1 98.62 131 ARG B C 1
ATOM 2128 O O . ARG B 1 131 ? -9.328 -10.664 0.652 1 98.62 131 ARG B O 1
ATOM 2135 N N . ILE B 1 132 ? -11.469 -10.625 0.115 1 98.75 132 ILE B N 1
ATOM 2136 C CA . ILE B 1 132 ? -11.352 -9.625 -0.938 1 98.75 132 ILE B CA 1
ATOM 2137 C C . ILE B 1 132 ? -12.43 -8.555 -0.756 1 98.75 132 ILE B C 1
ATOM 2139 O O . ILE B 1 132 ? -13.617 -8.867 -0.67 1 98.75 132 ILE B O 1
ATOM 2143 N N . LEU B 1 133 ? -12.031 -7.328 -0.61 1 98.5 133 LEU B N 1
ATOM 2144 C CA . LEU B 1 133 ? -12.883 -6.148 -0.576 1 98.5 133 LEU B CA 1
ATOM 2145 C C . LEU B 1 133 ? -12.703 -5.305 -1.834 1 98.5 133 LEU B C 1
ATOM 2147 O O . LEU B 1 133 ? -11.586 -5.184 -2.346 1 98.5 133 LEU B O 1
ATOM 2151 N N . ALA B 1 134 ? -13.773 -4.738 -2.332 1 98.19 134 ALA B N 1
ATOM 2152 C CA . ALA B 1 134 ? -13.688 -3.816 -3.459 1 98.19 134 ALA B CA 1
ATOM 2153 C C . ALA B 1 134 ? -14.664 -2.658 -3.295 1 98.19 134 ALA B C 1
ATOM 2155 O O . ALA B 1 134 ? -15.844 -2.869 -2.98 1 98.19 134 ALA B O 1
ATOM 2156 N N . TRP B 1 135 ? -14.148 -1.455 -3.488 1 96.75 135 TRP B N 1
ATOM 2157 C CA . TRP B 1 135 ? -15.039 -0.3 -3.418 1 96.75 135 TRP B CA 1
ATOM 2158 C C . TRP B 1 135 ? -14.469 0.875 -4.203 1 96.75 135 TRP B C 1
ATOM 2160 O O . TRP B 1 135 ? -13.25 0.998 -4.352 1 96.75 135 TRP B O 1
ATOM 2170 N N . ARG B 1 136 ? -15.375 1.617 -4.793 1 92.62 136 ARG B N 1
ATOM 2171 C CA . ARG B 1 136 ? -15.086 2.955 -5.301 1 92.62 136 ARG B CA 1
ATOM 2172 C C . ARG B 1 136 ? -15.57 4.023 -4.328 1 92.62 136 ARG B C 1
ATOM 2174 O O . ARG B 1 136 ? -16.75 4.09 -4 1 92.62 136 ARG B O 1
ATOM 2181 N N . GLU B 1 137 ? -14.742 4.836 -3.869 1 86.88 137 GLU B N 1
ATOM 2182 C CA . GLU B 1 137 ? -15.102 5.973 -3.023 1 86.88 137 GLU B CA 1
ATOM 2183 C C . GLU B 1 137 ? -16.047 5.547 -1.898 1 86.88 137 GLU B C 1
ATOM 2185 O O . GLU B 1 137 ? -16.25 4.352 -1.67 1 86.88 137 GLU B O 1
ATOM 2190 N N . VAL B 1 138 ? -16.625 6.484 -1.188 1 86.19 138 VAL B N 1
ATOM 2191 C CA . VAL B 1 138 ? -17.281 6.27 0.097 1 86.19 138 VAL B CA 1
ATOM 2192 C C . VAL B 1 138 ? -18.609 5.559 -0.118 1 86.19 138 VAL B C 1
ATOM 2194 O O . VAL B 1 138 ? -19.031 4.746 0.711 1 86.19 138 VAL B O 1
ATOM 2197 N N . ASN B 1 139 ? -19.297 5.746 -1.205 1 89.75 139 ASN B N 1
ATOM 2198 C CA . ASN B 1 139 ? -20.625 5.184 -1.391 1 89.75 139 ASN B CA 1
ATOM 2199 C C . ASN B 1 139 ? -20.562 3.684 -1.663 1 89.75 139 ASN B C 1
ATOM 2201 O O . ASN B 1 139 ? -21.594 3.01 -1.654 1 89.75 139 ASN B O 1
ATOM 2205 N N . GLU B 1 140 ? -19.422 3.107 -1.851 1 93.56 140 GLU B N 1
ATOM 2206 C CA . GLU B 1 140 ? -19.297 1.676 -2.105 1 93.56 140 GLU B CA 1
ATOM 2207 C C . GLU B 1 140 ? -18.656 0.96 -0.924 1 93.56 140 GLU B C 1
ATOM 2209 O O . GLU B 1 140 ? -18.297 -0.216 -1.024 1 93.56 140 GLU B O 1
ATOM 2214 N N . ILE B 1 141 ? -18.5 1.651 0.161 1 91.88 141 ILE B N 1
ATOM 2215 C CA . ILE B 1 141 ? -17.891 1.013 1.326 1 91.88 141 ILE B CA 1
ATOM 2216 C C . ILE B 1 141 ? -18.844 -0.048 1.881 1 91.88 141 ILE B C 1
ATOM 2218 O O . ILE B 1 141 ? -18.406 -1.136 2.27 1 91.88 141 ILE B O 1
ATOM 2222 N N . ALA B 1 142 ? -20.141 0.315 1.851 1 91.25 142 ALA B N 1
ATOM 2223 C CA . ALA B 1 142 ? -21.094 -0.723 2.225 1 91.25 142 ALA B CA 1
ATOM 2224 C C . ALA B 1 142 ? -21.109 -1.849 1.193 1 91.25 142 ALA B C 1
ATOM 2226 O O . ALA B 1 142 ? -21.094 -1.594 -0.013 1 91.25 142 ALA B O 1
ATOM 2227 N N . GLY B 1 143 ? -21.109 -3.105 1.685 1 93.62 143 GLY B N 1
ATOM 2228 C CA . GLY B 1 143 ? -21.188 -4.25 0.792 1 93.62 143 GLY B CA 1
ATOM 2229 C C . GLY B 1 143 ? -19.875 -4.52 0.056 1 93.62 143 GLY B C 1
ATOM 2230 O O . GLY B 1 143 ? -19.875 -5.168 -0.993 1 93.62 143 GLY B O 1
ATOM 2231 N N . ARG B 1 144 ? -18.828 -4.055 0.568 1 96.75 144 ARG B N 1
ATOM 2232 C CA . ARG B 1 144 ? -17.562 -4.109 -0.156 1 96.75 144 ARG B CA 1
ATOM 2233 C C . ARG B 1 144 ? -16.953 -5.504 -0.086 1 96.75 144 ARG B C 1
ATOM 2235 O O . ARG B 1 144 ? -16 -5.805 -0.811 1 96.75 144 ARG B O 1
ATOM 2242 N N . THR B 1 145 ? -17.516 -6.355 0.745 1 98.06 145 THR B N 1
ATOM 2243 C CA . THR B 1 145 ? -16.922 -7.68 0.9 1 98.06 145 THR B CA 1
ATOM 2244 C C . THR B 1 145 ? -17.359 -8.602 -0.234 1 98.06 145 THR B C 1
ATOM 2246 O O . THR B 1 145 ? -18.547 -8.906 -0.371 1 98.06 145 THR B O 1
ATOM 2249 N N . LEU B 1 146 ? -16.375 -9.062 -1.018 1 98.44 146 LEU B N 1
ATOM 2250 C CA . LEU B 1 146 ? -16.672 -9.938 -2.146 1 98.44 146 LEU B CA 1
ATOM 2251 C C . LEU B 1 146 ? -16.297 -11.383 -1.827 1 98.44 146 LEU B C 1
ATOM 2253 O O . LEU B 1 146 ? -16.859 -12.312 -2.404 1 98.44 146 LEU B O 1
ATOM 2257 N N . MET B 1 147 ? -15.297 -11.578 -0.969 1 98.56 147 MET B N 1
ATOM 2258 C CA . MET B 1 147 ? -14.805 -12.883 -0.534 1 98.56 147 MET B CA 1
ATOM 2259 C C . MET B 1 147 ? -14.562 -12.906 0.972 1 98.56 147 MET B C 1
ATOM 2261 O O . MET B 1 147 ? -14.047 -11.938 1.534 1 98.56 147 MET B O 1
ATOM 2265 N N . ARG B 1 148 ? -14.984 -13.906 1.592 1 98.19 148 ARG B N 1
ATOM 2266 C CA . ARG B 1 148 ? -14.766 -14.156 3.012 1 98.19 148 ARG B CA 1
ATOM 2267 C C . ARG B 1 148 ? -14.391 -15.617 3.26 1 98.19 148 ARG B C 1
ATOM 2269 O O . ARG B 1 148 ? -15.086 -16.531 2.809 1 98.19 148 ARG B O 1
ATOM 2276 N N . GLY B 1 149 ? -13.297 -15.766 3.949 1 97.56 149 GLY B N 1
ATOM 2277 C CA . GLY B 1 149 ? -12.844 -17.109 4.234 1 97.56 149 GLY B CA 1
ATOM 2278 C C . GLY B 1 149 ? -12.477 -17.891 2.988 1 97.56 149 GLY B C 1
ATOM 2279 O O . GLY B 1 149 ? -12.727 -19.094 2.906 1 97.56 149 GLY B O 1
ATOM 2280 N N . GLY B 1 150 ? -12.047 -17.203 2.008 1 98.06 150 GLY B N 1
ATOM 2281 C CA . GLY B 1 150 ? -11.609 -17.844 0.778 1 98.06 150 GLY B CA 1
ATOM 2282 C C . GLY B 1 150 ? -12.758 -18.188 -0.155 1 98.06 150 GLY B C 1
ATOM 2283 O O . GLY B 1 150 ? -12.555 -18.828 -1.186 1 98.06 150 GLY B O 1
ATOM 2284 N N . ILE B 1 151 ? -13.969 -17.734 0.272 1 98 151 ILE B N 1
ATOM 2285 C CA . ILE B 1 151 ? -15.156 -18.047 -0.514 1 98 151 ILE B CA 1
ATOM 2286 C C . ILE B 1 151 ? -15.789 -16.766 -1.025 1 98 151 ILE B C 1
ATOM 2288 O O . ILE B 1 151 ? -15.984 -15.812 -0.262 1 98 151 ILE B O 1
ATOM 2292 N N . TRP B 1 152 ? -16.094 -16.781 -2.342 1 97.75 152 TRP B N 1
ATOM 2293 C CA . TRP B 1 152 ? -16.828 -15.648 -2.883 1 97.75 152 TRP B CA 1
ATOM 2294 C C . TRP B 1 152 ? -18.203 -15.539 -2.256 1 97.75 152 TRP B C 1
ATOM 2296 O O . TRP B 1 152 ? -18.938 -16.531 -2.189 1 97.75 152 TRP B O 1
ATOM 2306 N N . VAL B 1 153 ? -18.641 -14.414 -1.793 1 96.69 153 VAL B N 1
ATOM 2307 C CA . VAL B 1 153 ? -19.922 -14.266 -1.102 1 96.69 153 VAL B CA 1
ATOM 2308 C C . VAL B 1 153 ? -20.844 -13.367 -1.913 1 96.69 153 VAL B C 1
ATOM 2310 O O . VAL B 1 153 ? -21.703 -12.688 -1.353 1 96.69 153 VAL B O 1
ATOM 2313 N N . ILE B 1 154 ? -20.734 -13.398 -3.25 1 91.56 154 ILE B N 1
ATOM 2314 C CA . ILE B 1 154 ? -21.547 -12.586 -4.16 1 91.56 154 ILE B CA 1
ATOM 2315 C C . ILE B 1 154 ? -22.422 -13.492 -5.02 1 91.56 154 ILE B C 1
ATOM 2317 O O . ILE B 1 154 ? -22.016 -14.602 -5.375 1 91.56 154 ILE B O 1
#

Sequence (308 aa):
MRVPHPEPRTAQQRKADTLARLTTPVLDGWVATAGPAGAHLVPLSLYWTGARLAIAVDLASVTARNIAASGRARIGLGTTRDVVMIDATLDTAVPVADAPADLADGYATQSDWDPRQSPDGYAYLVLAPQRILAWREVNEIAGRTLMRGGIWVIMRVPHPEPRTAQQRKADTLARLTTPVLDGWVATAGPAGAHLVPLSLYWTGARLAIAVDLASVTARNIAASGRARIGLGTTRDVVMIDATLDTAVPVADAPADLADGYATQSDWDPRQSPDGYAYLVLAPQRILAWREVNEIAGRTLMRGGIWVI

InterPro domains:
  IPR012349 FMN-binding split barrel [G3DSA:2.30.110.10] (9-151)

Organism: NCBI:txid175570

Foldseek 3Di:
DPPPDPDWDDLVVQVVVVVVQQQAAAFKKWKWFADPVGIDIDIFTWFDPPFKIKTKDQCPDPRNVRCVVPQWIWIWGDDPQKIKIFIWGWDDKDQLCGDDPSVQVRSVGRHVDHCNVPRVRMIMTIIGTQWMFTTGHDNGNPPRTQHHGSHGPD/DPPPDPDWDDLVVQVVVVVVQQQAAAFKKWKWFADPVGIDIDIFTWFDPPFKIKTKDQCPDPRNVRCVVPQWIWIWGDDPQKIKIFIWGWDDKDQLCGDDPSVQVRSVGRHVDHCNVPRVRMIMTIIGTQWMFTTGHDNGNPPRTQHHGSHGPD

Solvent-accessible surface area (backbone atoms only — not comparable to full-atom values): 16204 Å² total; per-residue (Å²): 127,79,74,72,76,74,77,65,73,51,61,67,56,49,50,52,52,48,54,52,53,53,64,36,72,58,29,55,32,40,43,24,23,32,48,96,92,34,36,42,74,46,64,43,60,42,23,58,77,84,75,35,39,32,36,74,43,46,57,84,35,69,66,44,46,19,28,71,73,69,32,42,40,29,36,42,34,77,50,83,56,46,32,37,39,33,39,26,32,63,71,48,75,38,47,40,84,70,45,57,64,68,60,53,49,48,35,32,68,27,33,91,58,52,66,72,79,67,24,82,62,26,22,36,42,33,26,35,50,31,28,33,35,45,32,48,55,78,80,17,56,70,78,18,64,43,24,54,82,58,34,74,70,111,128,80,74,70,76,73,76,65,75,50,60,67,54,48,50,51,53,49,53,51,54,53,64,37,71,58,28,58,30,39,42,23,24,32,50,94,91,34,37,42,73,46,62,44,60,42,23,56,76,84,74,35,38,31,37,74,43,46,58,84,36,68,64,42,47,20,29,71,73,70,32,39,40,28,36,41,34,75,48,84,57,45,32,36,40,33,39,27,31,63,71,48,76,36,46,41,87,72,44,58,63,69,60,54,51,50,34,34,68,26,33,90,59,53,66,73,78,67,27,83,61,26,24,36,42,32,24,36,50,31,31,33,35,45,33,48,55,78,80,18,57,71,77,19,64,43,24,54,82,57,34,75,69,109

Secondary structure (DSSP, 8-state):
------PPPPHHHHHHHHHHHHTSTT-EEEEEEEETTEEEEEEEEEEE-SS-EEEEEETTSHHHHHHHHH-EEEEEEEETTEEEEEEEEEEEEEEGGG--HHHHHHHHHHSSS-GGGS-TTEEEEEEEEEEEEEEETGGGSTT-EEEETTEE--/------PPPPHHHHHHHHHHHHTSTT-EEEEEEEETTEEEEEEEEEEE-SS-EEEEEETTSHHHHHHHHH-EEEEEEEETTEEEEEEEEEEEEEEGGG--HHHHHHHHHHSSS-GGGS-TTEEEEEEEEEEEEEEETGGGSTT-EEEETTEE--

pLDDT: mean 95.13, std 8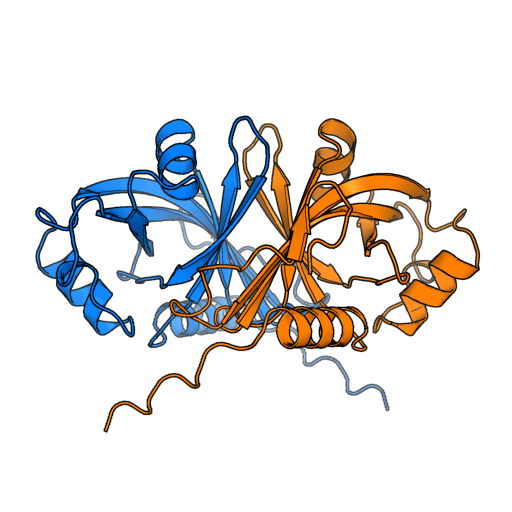.91, range [33.88, 98.94]

Nearest PDB structures (foldseek):
  2iab-assembly1_A  TM=9.312E-01  e=7.465E-17  Streptomyces avermitilis
  3f7e-assembly1_B  TM=7.815E-01  e=5.849E-07  Mycolicibacterium smegmatis
  3ec6-assembly1_A-2  TM=7.954E-01  e=4.302E-06  Bacillus anthracis
  2i02-assembly1_A  TM=6.648E-01  e=1.271E-06  Nostoc punctiforme PCC 73102
  2hti-assembly1_A-2  TM=7.637E-01  e=1.071E-04  Halalkalibacterium halodurans

Radius of gyration: 19.45 Å; Cα contacts (8 Å, |Δi|>4): 689; chains: 2; bounding box: 45×52×50 Å